Protein AF-A0A2V5TII9-F1 (afdb_monomer)

Sequence (183 aa):
MQIGQCKSCTAFLQNAFKCGAWHRRPSSAQMRPFLKYWLPVPLWIVVIFIGSSDLMSAEHTSRLLVPLLLWLKPDITAEAIVQVHFLLRKCAHLTEYAILAILLRRALYRGTNLRAKPWVFFMAIWFVCGIFAASDEFHQSFVPSRTASLNDVLIDISGAFFGLALCLVVARKQRSPVRMNSV

pLDDT: mean 82.15, std 18.71, range [33.81, 98.31]

Radius of gyration: 26.26 Å; Cα contacts (8 Å, |Δi|>4): 140; chains: 1; bounding box: 70×41×105 Å

Foldseek 3Di:
DDDDDDPPVVVVVVVVPPDPPPDPDPPPVLVVQLCVLCVVLVVLLVVLLCCLAPCVFPVNVCVVQVVVVCVVPVPDDPVNSVVVSVVVSLVVLLQSLLVNLLSQVSSPVRNDPDDDDLVVSLVVSLVVQLVSLVVSLVSSVPHPRHDRDPVSSVSNSNSSNVSSVVVVVVVVVVPPDDPPPDD

Nearest PDB structures (foldseek):
  1s2x-assembly1_A  TM=2.226E-01  e=7.569E+00  Helicobacter pylori

Solvent-accessible surface area (backbone atoms only — not comparable to full-atom values): 10496 Å² total; per-residue (Å²): 143,81,88,79,82,74,86,70,72,66,64,69,70,59,63,77,73,72,70,93,68,90,76,72,71,78,50,78,79,58,47,54,51,27,49,65,38,44,53,58,43,62,55,49,53,50,50,51,56,48,53,58,34,71,82,49,22,69,73,55,48,42,70,58,49,50,61,53,47,41,70,76,38,71,87,64,51,74,68,55,54,53,49,52,53,52,50,51,51,56,50,46,43,22,48,54,29,13,50,49,31,41,39,50,52,48,18,50,70,69,31,44,89,77,86,73,58,72,66,56,54,50,53,53,47,45,52,54,47,40,53,50,29,52,49,48,39,57,54,21,62,76,32,90,86,50,77,58,49,75,67,54,36,52,40,21,41,48,14,18,47,51,27,44,49,50,53,50,54,53,57,52,63,76,64,62,74,81,80,78,78,83,127

Mean predicted aligned error: 11.2 Å

Secondary structure (DSSP, 8-state):
------TTSSHHHHTTS----TT-PPPHHHHHHHHHHHTHHHHHHHHHHHHTSGGGSHHHHHHHHHHHHHHH-TT--HHHHHHHHHHHHHHHHHHHHHHHHHHHHHHHHHH------HHHHHHHHHHHHHHHHHHHHHHHTT-TT----HHHHHHHHHHHHHHHHHHHHHHHHTTS-------

Structure (mmCIF, N/CA/C/O backbone):
data_AF-A0A2V5TII9-F1
#
_entry.id   AF-A0A2V5TII9-F1
#
loop_
_atom_site.group_PDB
_atom_site.id
_atom_site.type_symbol
_atom_site.label_atom_id
_atom_site.label_alt_id
_atom_site.label_comp_id
_atom_site.label_asym_id
_atom_site.label_entity_id
_atom_site.label_seq_id
_atom_site.pdbx_PDB_ins_code
_atom_site.Cartn_x
_atom_site.Cartn_y
_atom_site.Cartn_z
_atom_site.occupancy
_atom_site.B_iso_or_equiv
_atom_site.auth_seq_id
_atom_site.auth_comp_id
_atom_site.auth_asym_id
_atom_site.auth_atom_id
_atom_site.pdbx_PDB_model_num
ATOM 1 N N . MET A 1 1 ? -8.958 22.561 73.544 1.00 35.31 1 MET A N 1
ATOM 2 C CA . MET A 1 1 ? -8.403 22.882 72.212 1.00 35.31 1 MET A CA 1
ATOM 3 C C . MET A 1 1 ? -8.304 21.573 71.430 1.00 35.31 1 MET A C 1
ATOM 5 O O . MET A 1 1 ? -7.332 20.850 71.575 1.00 35.31 1 MET A O 1
ATOM 9 N N . GLN A 1 2 ? -9.371 21.192 70.721 1.00 33.81 2 GLN A N 1
ATOM 10 C CA . GLN A 1 2 ? -9.432 19.981 69.893 1.00 33.81 2 GLN A CA 1
ATOM 11 C C . GLN A 1 2 ? -9.789 20.414 68.472 1.00 33.81 2 GLN A C 1
ATOM 13 O O . GLN A 1 2 ? -10.846 20.995 68.240 1.00 33.81 2 GLN A O 1
ATOM 18 N N . ILE A 1 3 ? -8.869 20.174 67.543 1.00 36.66 3 ILE A N 1
ATOM 19 C CA . ILE A 1 3 ? -9.036 20.450 66.118 1.00 36.66 3 ILE A CA 1
ATOM 20 C C . ILE A 1 3 ? -9.823 19.274 65.527 1.00 36.66 3 ILE A C 1
ATOM 22 O O . ILE A 1 3 ? -9.306 18.164 65.413 1.00 36.66 3 ILE A O 1
ATOM 26 N N . GLY A 1 4 ? -11.095 19.506 65.200 1.00 37.22 4 GLY A N 1
ATOM 27 C CA . GLY A 1 4 ? -11.959 18.538 64.529 1.00 37.22 4 GLY A CA 1
ATOM 28 C C . GLY A 1 4 ? -11.650 18.473 63.035 1.00 37.22 4 GLY A C 1
ATOM 29 O O . GLY A 1 4 ? -11.863 19.441 62.308 1.00 37.22 4 GLY A O 1
ATOM 30 N N . GLN A 1 5 ? -11.155 17.327 62.571 1.00 41.72 5 GLN A N 1
ATOM 31 C CA . GLN A 1 5 ? -10.970 17.047 61.150 1.00 41.72 5 GLN A CA 1
ATOM 32 C C . GLN A 1 5 ? -12.329 16.944 60.435 1.00 41.72 5 GLN A C 1
ATOM 34 O O . GLN A 1 5 ? -13.208 16.169 60.819 1.00 41.72 5 GLN A O 1
ATOM 39 N N . CYS A 1 6 ? -12.486 17.733 59.372 1.00 36.38 6 CYS A N 1
ATOM 40 C CA . CYS A 1 6 ? -13.650 17.757 58.494 1.00 36.38 6 CYS A CA 1
ATOM 41 C C . CYS A 1 6 ? -13.727 16.462 57.659 1.00 36.38 6 CYS A C 1
ATOM 43 O O . CYS A 1 6 ? -12.860 16.187 56.830 1.00 36.38 6 CYS A O 1
ATOM 45 N N . LYS A 1 7 ? -14.785 15.667 57.864 1.00 49.38 7 LYS A N 1
ATOM 46 C CA . LYS A 1 7 ? -15.033 14.337 57.263 1.00 49.38 7 LYS A CA 1
ATOM 47 C C . LYS A 1 7 ? -15.393 14.347 55.760 1.00 49.38 7 LYS A C 1
ATOM 49 O O . LYS A 1 7 ? -15.980 13.387 55.275 1.00 49.38 7 LYS A O 1
ATOM 54 N N . SER A 1 8 ? -15.066 15.405 55.014 1.00 48.72 8 SER A N 1
ATOM 55 C CA . SER A 1 8 ? -15.486 15.554 53.607 1.00 48.72 8 SER A CA 1
ATOM 56 C C . SER A 1 8 ? -14.403 15.170 52.579 1.00 48.72 8 SER A C 1
ATOM 58 O O . SER A 1 8 ? -14.724 14.740 51.475 1.00 48.72 8 SER A O 1
ATOM 60 N N . CYS A 1 9 ? -13.110 15.214 52.933 1.00 35.75 9 CYS A N 1
ATOM 61 C CA . CYS A 1 9 ? -12.026 14.902 51.981 1.00 35.75 9 CYS A CA 1
ATOM 62 C C . CYS A 1 9 ? -11.689 13.405 51.839 1.00 35.75 9 CYS A C 1
ATOM 64 O O . CYS A 1 9 ? -11.067 13.010 50.855 1.00 35.75 9 CYS A O 1
ATOM 66 N N . THR A 1 10 ? -12.103 12.540 52.767 1.00 44.50 10 THR A N 1
ATOM 67 C CA . THR A 1 10 ? -11.795 11.097 52.710 1.00 44.50 10 THR A CA 1
ATOM 68 C C . THR A 1 10 ? -12.750 10.288 51.828 1.00 44.50 10 THR A C 1
ATOM 70 O O . THR A 1 10 ? -12.411 9.172 51.435 1.00 44.50 10 THR A O 1
ATOM 73 N N . ALA A 1 11 ? -13.899 10.846 51.435 1.00 42.56 11 ALA A N 1
ATOM 74 C CA . ALA A 1 11 ? -14.873 10.152 50.587 1.00 42.56 11 ALA A CA 1
ATOM 75 C C . ALA A 1 11 ? -14.469 10.092 49.098 1.00 42.56 11 ALA A C 1
ATOM 77 O O . ALA A 1 11 ? -14.917 9.203 48.374 1.00 42.56 11 ALA A O 1
ATOM 78 N N . PHE A 1 12 ? -13.588 10.984 48.628 1.00 39.53 12 PHE A N 1
ATOM 79 C CA . PHE A 1 12 ? -13.176 11.011 47.217 1.00 39.53 12 PHE A CA 1
ATOM 80 C C . PHE A 1 12 ? -12.068 9.993 46.895 1.00 39.53 12 PHE A C 1
ATOM 82 O O . PHE A 1 12 ? -11.998 9.479 45.781 1.00 39.53 12 PHE A O 1
ATOM 89 N N . LEU A 1 13 ? -11.252 9.616 47.885 1.00 39.09 13 LEU A N 1
ATOM 90 C CA . LEU A 1 13 ? -10.158 8.651 47.705 1.00 39.09 13 LEU A CA 1
ATOM 91 C C . LEU A 1 13 ? -10.568 7.188 47.949 1.00 39.09 13 LEU A C 1
ATOM 93 O O . LEU A 1 13 ? -9.833 6.281 47.567 1.00 39.09 13 LEU A O 1
ATOM 97 N N . GLN A 1 14 ? -11.758 6.926 48.501 1.00 43.12 14 GLN A N 1
ATOM 98 C CA . GLN A 1 14 ? -12.272 5.557 48.675 1.00 43.12 14 GLN A CA 1
ATOM 99 C C . GLN A 1 14 ? -13.093 5.041 47.480 1.00 43.12 14 GLN A C 1
ATOM 101 O O . GLN A 1 14 ? -13.222 3.828 47.309 1.00 43.12 14 GLN A O 1
ATOM 106 N N . ASN A 1 15 ? -13.586 5.922 46.601 1.00 37.28 15 ASN A N 1
ATOM 107 C CA . ASN A 1 15 ? -14.327 5.513 45.399 1.00 37.28 15 ASN A CA 1
ATOM 108 C C . ASN A 1 15 ? -13.433 5.119 44.210 1.00 37.28 15 ASN A C 1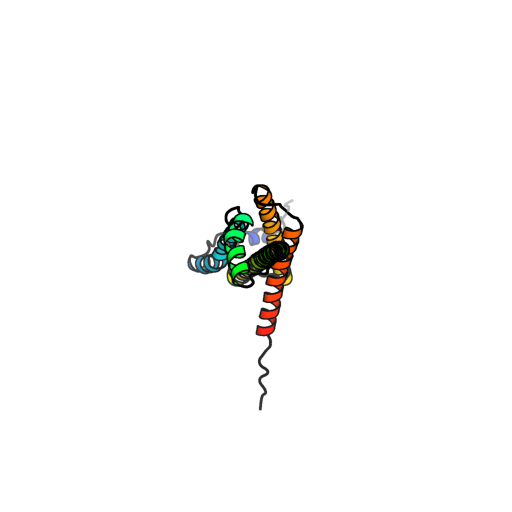
ATOM 110 O O . ASN A 1 15 ? -13.918 4.491 43.272 1.00 37.28 15 ASN A O 1
ATOM 114 N N . ALA A 1 16 ? -12.125 5.390 44.262 1.00 43.97 16 ALA A N 1
ATOM 115 C CA . ALA A 1 16 ? -11.171 4.950 43.238 1.00 43.97 16 ALA A CA 1
ATOM 116 C C . ALA A 1 16 ? -10.735 3.473 43.385 1.00 43.97 16 ALA A C 1
ATOM 118 O O . ALA A 1 16 ? -10.174 2.905 42.453 1.00 43.97 16 ALA A O 1
ATOM 119 N N . PHE A 1 17 ? -11.033 2.824 44.519 1.00 42.34 17 PHE A N 1
ATOM 120 C CA . PHE A 1 17 ? -10.649 1.428 44.793 1.00 42.34 17 PHE A CA 1
ATOM 121 C C . PHE A 1 17 ? -11.797 0.410 44.663 1.00 42.34 17 PHE A C 1
ATOM 123 O O . PHE A 1 17 ? -11.571 -0.794 44.777 1.00 42.34 17 PHE A O 1
ATOM 130 N N . LYS A 1 18 ? -13.025 0.853 44.352 1.00 43.50 18 LYS A N 1
ATOM 131 C CA . LYS A 1 18 ? -14.186 -0.018 44.081 1.00 43.50 18 LYS A CA 1
ATOM 132 C C . LYS A 1 18 ? -14.575 -0.016 42.602 1.00 43.50 18 LYS A C 1
ATOM 134 O O . LYS A 1 18 ? -15.694 0.313 42.230 1.00 43.50 18 LYS A O 1
ATOM 139 N N . CYS A 1 19 ? -13.658 -0.448 41.748 1.00 40.56 19 CYS A N 1
ATOM 140 C CA . CYS A 1 19 ? -14.013 -1.061 40.468 1.00 40.56 19 CYS A CA 1
ATOM 141 C C . CYS A 1 19 ? -12.947 -2.097 40.107 1.00 40.56 19 CYS A C 1
ATOM 143 O O . CYS A 1 19 ? -12.035 -1.856 39.318 1.00 40.56 19 CYS A O 1
ATOM 145 N N . GLY A 1 20 ? -13.066 -3.273 40.727 1.00 43.28 20 GLY A N 1
ATOM 146 C CA . GLY A 1 20 ? -12.304 -4.480 40.410 1.00 43.28 20 GLY A CA 1
ATOM 147 C C . GLY A 1 20 ? -12.633 -5.024 39.017 1.00 43.28 20 GLY A C 1
ATOM 148 O O . GLY A 1 20 ? -13.229 -6.086 38.881 1.00 43.28 20 GLY A O 1
ATOM 149 N N . ALA A 1 21 ? -12.248 -4.293 37.971 1.00 48.31 21 ALA A N 1
ATOM 150 C CA . ALA A 1 21 ? -12.365 -4.712 36.574 1.00 48.31 21 ALA A CA 1
ATOM 151 C C . ALA A 1 21 ? -11.015 -4.709 35.833 1.0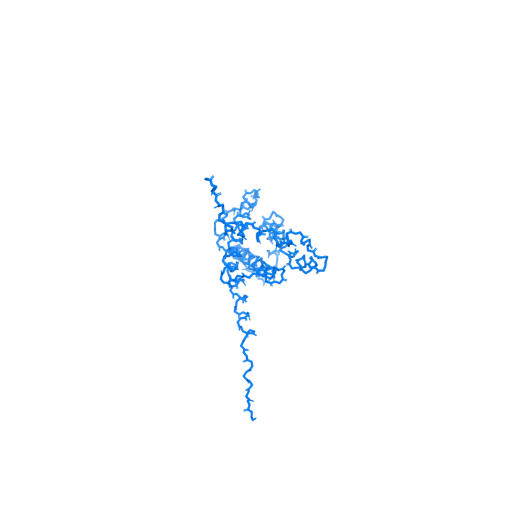0 48.31 21 ALA A C 1
ATOM 153 O O . ALA A 1 21 ? -10.991 -4.819 34.612 1.00 48.31 21 ALA A O 1
ATOM 154 N N . TRP A 1 22 ? -9.892 -4.624 36.553 1.00 44.03 22 TRP A N 1
ATOM 155 C CA . TRP A 1 22 ? -8.547 -4.555 35.962 1.00 44.03 22 TRP A CA 1
ATOM 156 C C . TRP A 1 22 ? -7.935 -5.916 35.586 1.00 44.03 22 TRP A C 1
ATOM 158 O O . TRP A 1 22 ? -6.873 -5.974 34.972 1.00 44.03 22 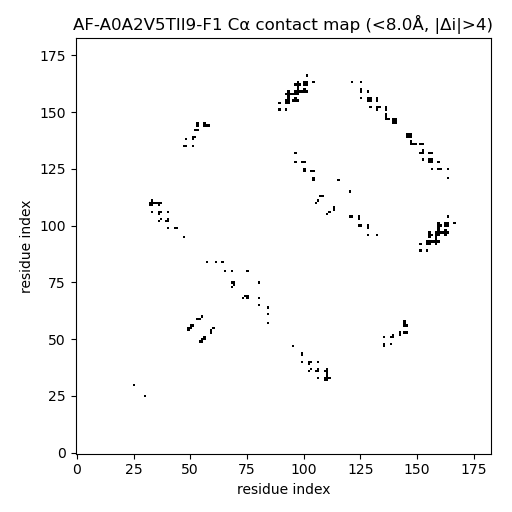TRP A O 1
ATOM 168 N N . HIS A 1 23 ? -8.617 -7.023 35.889 1.00 45.06 23 HIS A N 1
ATOM 169 C CA . HIS A 1 23 ? -8.136 -8.382 35.613 1.00 45.06 23 HIS A CA 1
ATOM 170 C C . HIS A 1 23 ? -9.215 -9.305 35.036 1.00 45.06 23 HIS A C 1
ATOM 172 O O . HIS A 1 23 ? -9.277 -10.493 35.340 1.00 45.06 23 HIS A O 1
ATOM 178 N N . ARG A 1 24 ? -10.063 -8.799 34.135 1.00 51.78 24 ARG A N 1
ATOM 179 C CA . ARG A 1 24 ? -10.755 -9.717 33.222 1.00 51.78 24 ARG A CA 1
ATOM 180 C C . ARG A 1 24 ? -9.787 -10.115 32.114 1.00 51.78 24 ARG A C 1
ATOM 182 O O . ARG A 1 24 ? -9.644 -9.395 31.131 1.00 51.78 24 ARG A O 1
ATOM 189 N N . ARG A 1 25 ? -9.124 -11.270 32.276 1.00 54.12 25 ARG A N 1
ATOM 190 C CA . ARG A 1 25 ? -8.525 -11.970 31.130 1.00 54.12 25 ARG A CA 1
ATOM 191 C C . ARG A 1 25 ? -9.636 -12.141 30.085 1.00 54.12 25 ARG A C 1
ATOM 193 O O . ARG A 1 25 ? -10.739 -12.540 30.472 1.00 54.12 25 ARG A O 1
ATOM 200 N N . PRO A 1 26 ? -9.402 -11.815 28.803 1.00 56.59 26 PRO A N 1
ATOM 201 C CA . PRO A 1 26 ? -10.400 -12.070 27.777 1.00 56.59 26 PRO A CA 1
ATOM 202 C C . PRO A 1 26 ? -10.756 -13.557 27.831 1.00 56.59 26 PRO A C 1
ATOM 204 O O . P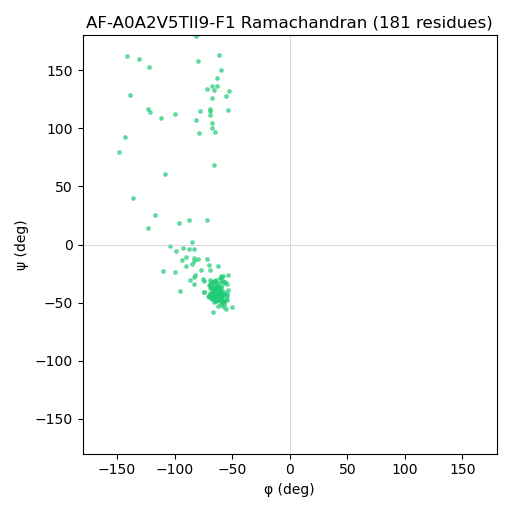RO A 1 26 ? -9.874 -14.415 27.858 1.00 56.59 26 PRO A O 1
ATOM 207 N N . SER A 1 27 ? -12.048 -13.869 27.923 1.00 59.91 27 SER A N 1
ATOM 208 C CA . SER A 1 27 ? -12.491 -15.264 27.882 1.00 59.91 27 SER A CA 1
ATOM 209 C C . SER A 1 27 ? -12.057 -15.892 26.552 1.00 59.91 27 SER A C 1
ATOM 211 O O . SER A 1 27 ? -11.972 -15.205 25.529 1.00 59.91 27 SER A O 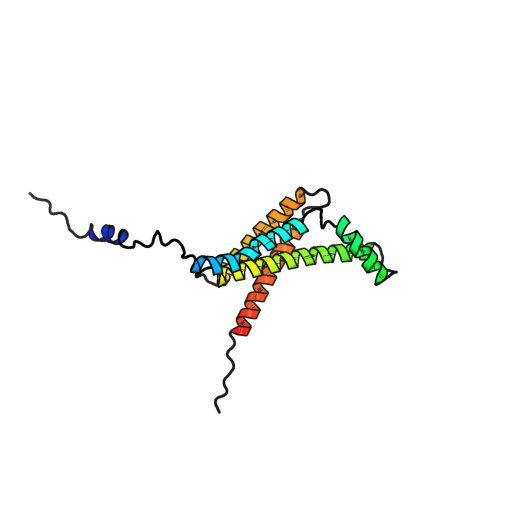1
ATOM 213 N N . SER A 1 28 ? -11.807 -17.203 26.523 1.00 60.47 28 SER A N 1
ATOM 214 C CA . SER A 1 28 ? -11.437 -17.925 25.292 1.00 60.47 28 SER A CA 1
ATOM 215 C C . SER A 1 28 ? -12.447 -17.713 24.148 1.00 60.47 28 SER A C 1
ATOM 217 O O . SER A 1 28 ? -12.074 -17.746 22.974 1.00 60.47 28 SER A O 1
ATOM 219 N N . ALA A 1 29 ? -13.708 -17.411 24.480 1.00 61.94 29 ALA A N 1
ATOM 220 C CA . ALA A 1 29 ? -14.766 -17.036 23.544 1.00 61.94 29 ALA A CA 1
ATOM 221 C C . ALA A 1 29 ? -14.548 -15.664 22.870 1.00 61.94 29 ALA A C 1
ATOM 223 O O . ALA A 1 29 ? -14.915 -15.494 21.709 1.00 61.94 29 ALA A O 1
ATOM 224 N N . GLN A 1 30 ? -13.917 -14.699 23.551 1.00 62.78 30 GLN A N 1
ATOM 225 C CA . GLN A 1 30 ? -13.591 -13.373 23.003 1.00 62.78 30 GLN A CA 1
ATOM 226 C C . GLN A 1 30 ? -12.295 -13.362 22.175 1.00 62.78 30 GLN A C 1
ATOM 228 O O . GLN A 1 30 ? -12.176 -12.574 21.239 1.00 62.78 30 GLN A O 1
ATOM 233 N N . MET A 1 31 ? -11.338 -14.253 22.460 1.00 66.38 31 MET A N 1
ATOM 234 C CA . MET A 1 31 ? -10.074 -14.343 21.708 1.00 66.38 31 MET A CA 1
ATOM 235 C C . MET A 1 31 ? -10.245 -14.894 20.286 1.00 66.38 31 MET A C 1
ATOM 237 O O . MET A 1 31 ? -9.559 -14.449 19.368 1.00 66.38 31 MET A O 1
ATOM 241 N N . ARG A 1 32 ? -11.172 -15.840 20.079 1.00 73.62 32 ARG A N 1
ATOM 242 C CA . ARG A 1 32 ? -11.424 -16.463 18.765 1.00 73.62 32 ARG A CA 1
ATOM 243 C C . ARG A 1 32 ? -11.776 -15.450 17.660 1.00 73.62 32 ARG A C 1
ATOM 245 O O . ARG A 1 32 ? -11.132 -15.494 16.612 1.00 73.62 32 ARG A O 1
ATOM 252 N N . PRO A 1 33 ? -12.746 -14.530 17.840 1.00 73.88 33 PRO A N 1
ATOM 253 C CA . PRO A 1 33 ? -13.050 -13.527 16.822 1.00 73.88 33 PRO A CA 1
ATOM 254 C C . PRO A 1 33 ? -11.912 -12.518 16.636 1.00 73.88 33 PRO A C 1
ATOM 256 O O . PRO A 1 33 ? -11.618 -12.179 15.493 1.00 73.88 33 PRO A O 1
ATOM 259 N N . PHE A 1 34 ? -11.225 -12.095 17.705 1.00 80.75 34 PHE A N 1
ATOM 260 C CA . PHE A 1 34 ? -10.053 -11.219 17.588 1.00 80.75 34 PHE A CA 1
ATOM 261 C C . PHE A 1 34 ? -9.004 -11.846 16.659 1.00 80.75 34 PHE A C 1
ATOM 263 O O . PHE A 1 34 ? -8.670 -11.273 15.623 1.00 80.75 34 PHE A O 1
ATOM 270 N N . LEU A 1 35 ? -8.568 -13.072 16.961 1.00 86.50 35 LEU A N 1
ATOM 271 C CA . LEU A 1 35 ? -7.542 -13.753 16.177 1.00 86.50 35 LEU A CA 1
ATOM 272 C C . LEU A 1 35 ? -7.993 -13.992 14.730 1.00 86.50 35 LEU A C 1
ATOM 274 O O . LEU A 1 35 ? -7.221 -13.765 13.806 1.00 86.50 35 LEU A O 1
ATOM 278 N N . LYS A 1 36 ? -9.266 -14.347 14.509 1.00 90.25 36 LYS A N 1
ATOM 279 C CA . LYS A 1 36 ? -9.837 -14.533 13.165 1.00 90.25 36 LYS A CA 1
ATOM 280 C C . LYS A 1 36 ? -9.709 -13.287 12.282 1.00 90.25 36 LYS A C 1
ATOM 282 O O . LYS A 1 36 ? -9.454 -13.412 11.086 1.00 90.25 36 LYS A O 1
ATOM 287 N N . TYR A 1 37 ? -9.922 -12.092 12.834 1.00 91.94 37 TYR A N 1
ATOM 288 C CA . TYR A 1 37 ? -9.864 -10.859 12.045 1.00 91.94 37 TYR A CA 1
ATOM 289 C C . TYR A 1 37 ? -8.457 -10.281 11.926 1.00 91.94 37 TYR A C 1
ATOM 291 O O . TYR A 1 37 ? -8.163 -9.668 10.894 1.00 91.94 37 TYR A O 1
ATOM 299 N N . TRP A 1 38 ? -7.619 -10.501 12.941 1.00 93.25 38 TRP A N 1
ATOM 300 C CA . TRP A 1 38 ? -6.247 -10.012 12.985 1.00 93.25 38 TRP A CA 1
ATOM 301 C C . TRP A 1 38 ? -5.259 -10.909 12.247 1.00 93.25 38 TRP A C 1
ATOM 303 O O . TRP A 1 38 ? -4.377 -10.355 11.617 1.00 93.25 38 TRP A O 1
ATOM 313 N N . LEU A 1 39 ? -5.421 -12.239 12.231 1.00 94.69 39 LEU A N 1
ATOM 314 C CA . LEU A 1 39 ? -4.480 -13.176 11.592 1.00 94.69 39 LEU A CA 1
ATOM 315 C C . LEU A 1 39 ? -4.177 -12.864 10.113 1.00 94.69 39 LEU A C 1
ATOM 317 O O . LEU A 1 39 ? -3.017 -12.967 9.723 1.00 94.69 39 LEU A O 1
ATOM 321 N N . PRO A 1 40 ? -5.138 -12.438 9.272 1.00 96.69 40 PRO A N 1
ATOM 322 C CA . PRO A 1 40 ? -4.812 -12.135 7.880 1.00 96.69 40 PRO A CA 1
ATOM 323 C C . PRO A 1 40 ? -3.960 -10.873 7.692 1.00 96.69 40 PRO A C 1
ATOM 325 O O . PRO A 1 40 ? -3.380 -10.716 6.629 1.00 96.69 40 PRO A O 1
ATOM 328 N N . VAL A 1 41 ? -3.876 -9.977 8.684 1.00 96.50 41 VAL A N 1
ATOM 329 C CA . VAL A 1 41 ? -3.047 -8.761 8.601 1.00 96.50 41 VAL A CA 1
ATOM 330 C C . VAL A 1 41 ? -1.548 -9.100 8.548 1.00 96.50 41 VAL A C 1
ATOM 332 O O . VAL A 1 41 ? -0.924 -8.747 7.553 1.00 96.50 41 VAL A O 1
ATOM 335 N N . PRO A 1 42 ? -0.950 -9.807 9.532 1.00 96.38 42 PRO A N 1
ATOM 336 C CA . PRO A 1 42 ? 0.456 -10.187 9.463 1.00 96.38 42 PRO A CA 1
ATOM 337 C C . PRO A 1 42 ? 0.740 -11.147 8.307 1.00 96.38 42 PRO A C 1
ATOM 339 O O . PRO A 1 42 ? 1.794 -11.034 7.698 1.00 96.38 42 PRO A O 1
ATOM 342 N N . LEU A 1 43 ? -0.195 -12.037 7.947 1.00 96.75 43 LEU A N 1
ATOM 343 C CA . LEU A 1 43 ? -0.026 -12.890 6.764 1.00 96.75 43 LEU A CA 1
ATOM 344 C C . LEU A 1 43 ? 0.110 -12.058 5.486 1.00 96.75 43 LEU A C 1
ATOM 346 O O . LEU A 1 43 ? 0.970 -12.342 4.662 1.00 96.75 43 LEU A O 1
ATOM 350 N N . TRP A 1 44 ? -0.705 -11.014 5.336 1.00 97.75 44 TRP A N 1
ATOM 351 C CA . TRP A 1 44 ? -0.612 -10.125 4.184 1.00 97.75 44 TRP A CA 1
ATOM 352 C C . TRP A 1 44 ? 0.656 -9.272 4.205 1.00 97.75 44 TRP A C 1
ATOM 354 O O . TRP A 1 44 ? 1.284 -9.096 3.172 1.00 97.75 44 TRP A O 1
ATOM 364 N N . ILE A 1 45 ? 1.084 -8.807 5.381 1.00 96.12 45 ILE A N 1
ATOM 365 C CA . ILE A 1 45 ? 2.371 -8.113 5.532 1.00 96.12 45 ILE A CA 1
ATOM 366 C C . ILE A 1 45 ? 3.523 -9.019 5.074 1.00 96.12 45 ILE A C 1
ATOM 368 O O . ILE A 1 45 ? 4.378 -8.574 4.320 1.00 96.12 45 ILE A O 1
ATOM 372 N N . VAL A 1 46 ? 3.522 -10.301 5.455 1.00 94.88 46 VAL A N 1
ATOM 373 C CA . VAL A 1 46 ? 4.524 -11.269 4.977 1.00 94.88 46 VAL A CA 1
ATOM 374 C C . VAL A 1 46 ? 4.490 -11.403 3.453 1.00 94.88 46 VAL A C 1
ATOM 376 O O . VAL A 1 46 ? 5.548 -11.437 2.834 1.00 94.88 46 VAL A O 1
ATOM 379 N N . VAL A 1 47 ? 3.304 -11.432 2.837 1.00 94.81 47 VAL A N 1
ATOM 380 C CA . VAL A 1 47 ? 3.174 -11.446 1.368 1.00 94.81 47 VAL A CA 1
ATOM 381 C C . VAL A 1 47 ? 3.816 -10.209 0.737 1.00 94.81 47 VAL A C 1
ATOM 383 O O . VAL A 1 47 ? 4.559 -10.371 -0.225 1.00 94.81 47 VAL A O 1
ATOM 386 N N . ILE A 1 48 ? 3.602 -9.015 1.302 1.00 94.50 48 ILE A N 1
ATOM 387 C CA . ILE A 1 48 ? 4.227 -7.767 0.825 1.00 94.50 48 ILE A CA 1
ATOM 388 C C . ILE A 1 48 ? 5.754 -7.878 0.893 1.00 94.50 48 ILE A C 1
ATOM 390 O O . ILE A 1 48 ? 6.421 -7.740 -0.124 1.00 94.50 48 ILE A O 1
ATOM 394 N N . PHE A 1 49 ? 6.318 -8.250 2.046 1.00 92.31 49 PHE A N 1
ATOM 395 C CA . PHE A 1 49 ? 7.775 -8.379 2.189 1.00 92.31 49 PHE A CA 1
ATOM 396 C C . PHE A 1 49 ? 8.383 -9.449 1.264 1.00 92.31 49 PHE A C 1
ATOM 398 O O . PHE A 1 49 ? 9.503 -9.280 0.780 1.00 92.31 49 PHE A O 1
ATOM 405 N N . ILE A 1 50 ? 7.657 -10.538 0.977 1.00 90.19 50 ILE A N 1
ATOM 406 C CA . ILE A 1 50 ? 8.064 -11.526 -0.035 1.00 90.19 50 ILE A CA 1
ATOM 407 C C . ILE A 1 50 ? 8.025 -10.905 -1.440 1.00 90.19 50 ILE A C 1
ATOM 409 O O . ILE A 1 50 ? 8.980 -11.079 -2.198 1.00 90.19 50 ILE A O 1
ATOM 413 N N . GLY A 1 51 ? 6.967 -10.167 -1.787 1.00 86.94 51 GLY A N 1
ATOM 414 C CA . GLY A 1 51 ? 6.843 -9.436 -3.056 1.00 86.94 51 GLY A CA 1
ATOM 415 C C . GLY A 1 51 ? 7.950 -8.397 -3.268 1.00 86.94 51 GLY A C 1
ATOM 416 O O . GLY A 1 51 ? 8.436 -8.215 -4.389 1.00 86.94 51 GLY A O 1
ATOM 417 N N . SER A 1 52 ? 8.423 -7.806 -2.175 1.00 86.12 52 SER A N 1
ATOM 418 C CA . SER A 1 52 ? 9.515 -6.831 -2.138 1.00 86.12 52 SER A CA 1
ATOM 419 C C . SER A 1 52 ? 10.909 -7.454 -2.021 1.00 86.12 52 SER A C 1
ATOM 421 O O . SER A 1 52 ? 11.915 -6.751 -2.102 1.00 86.12 52 SER A O 1
ATOM 423 N N . SER A 1 53 ? 11.000 -8.779 -1.891 1.00 85.69 53 SER A N 1
ATOM 424 C CA . SER A 1 53 ? 12.267 -9.514 -1.930 1.00 85.69 53 SER A CA 1
ATOM 425 C C . SER A 1 53 ? 12.758 -9.769 -3.367 1.00 85.69 53 SER A C 1
ATOM 427 O O . SER A 1 53 ? 12.111 -9.407 -4.362 1.00 85.69 53 SER A O 1
ATOM 429 N N . ASP A 1 54 ? 13.914 -10.429 -3.490 1.00 79.94 54 ASP A N 1
ATOM 430 C CA . ASP A 1 54 ? 14.474 -10.826 -4.787 1.00 79.94 54 ASP A CA 1
ATOM 431 C C . ASP A 1 54 ? 13.661 -11.929 -5.494 1.00 79.94 54 ASP A C 1
ATOM 433 O O . ASP A 1 54 ? 13.682 -12.034 -6.720 1.00 79.94 54 ASP A O 1
ATOM 437 N N . LEU A 1 55 ? 12.869 -12.705 -4.740 1.00 75.31 55 LEU A N 1
ATOM 438 C CA . LEU A 1 55 ? 12.044 -13.798 -5.276 1.00 75.31 55 LEU A CA 1
ATOM 439 C C . LEU A 1 55 ? 11.052 -13.324 -6.345 1.00 75.31 55 LEU A C 1
ATOM 441 O O . LEU A 1 55 ? 10.729 -14.065 -7.269 1.00 75.31 55 LEU A O 1
ATOM 445 N N . MET A 1 56 ? 10.579 -12.086 -6.217 1.00 76.06 56 MET A N 1
ATOM 446 C CA . MET A 1 56 ? 9.641 -11.448 -7.142 1.00 76.06 56 MET A CA 1
ATOM 447 C C . MET A 1 56 ? 10.268 -10.219 -7.816 1.00 76.06 56 MET A C 1
ATOM 449 O O . MET A 1 56 ? 9.557 -9.292 -8.210 1.00 76.06 56 MET A O 1
ATOM 453 N N . SER A 1 57 ? 11.604 -10.177 -7.921 1.00 78.38 57 SER A N 1
ATOM 454 C CA . SER A 1 57 ? 12.322 -9.090 -8.594 1.00 78.38 57 SER A CA 1
ATOM 455 C C . SER A 1 57 ? 11.954 -8.981 -10.067 1.00 78.38 57 SER A C 1
ATOM 457 O O . SER A 1 57 ? 11.423 -9.917 -10.665 1.00 78.38 57 SER A O 1
ATOM 459 N N . ALA A 1 58 ? 12.274 -7.828 -10.671 1.00 74.62 58 ALA A N 1
ATOM 460 C CA . ALA A 1 58 ? 12.036 -7.629 -12.098 1.00 74.62 58 ALA A CA 1
ATOM 461 C C . ALA A 1 58 ? 12.725 -8.709 -12.953 1.00 74.62 58 ALA A C 1
ATOM 463 O O . ALA A 1 58 ? 12.223 -9.114 -14.000 1.00 74.62 58 ALA A O 1
ATOM 464 N N . GLU A 1 59 ? 13.866 -9.220 -12.511 1.00 78.25 59 GLU A N 1
ATOM 465 C CA . GLU A 1 59 ? 14.522 -10.296 -13.234 1.00 78.25 59 GLU A CA 1
ATOM 466 C C . GLU A 1 59 ? 13.659 -11.567 -13.233 1.00 78.25 59 GLU A C 1
ATOM 468 O O . GLU A 1 59 ? 13.370 -12.115 -14.295 1.00 78.25 59 GLU A O 1
ATOM 473 N N . HIS A 1 60 ? 13.148 -11.986 -12.073 1.00 82.50 60 HIS A N 1
ATOM 474 C CA . HIS A 1 60 ? 12.325 -13.190 -11.951 1.00 82.50 60 HIS A CA 1
ATOM 475 C C . HIS A 1 60 ? 10.954 -13.065 -12.623 1.00 82.50 60 HIS A C 1
ATOM 477 O O . HIS A 1 60 ? 10.528 -13.981 -13.328 1.00 82.50 60 HIS A O 1
ATOM 483 N N . THR A 1 61 ? 10.268 -11.934 -12.467 1.00 83.38 61 THR A N 1
ATOM 484 C CA . THR A 1 61 ? 8.948 -11.718 -13.079 1.00 83.38 61 THR A CA 1
ATOM 485 C C . THR A 1 61 ? 9.036 -11.583 -14.598 1.00 83.38 61 THR A C 1
ATOM 487 O O . THR A 1 61 ? 8.152 -12.070 -15.305 1.00 83.38 61 THR A O 1
ATOM 490 N N . SER A 1 62 ? 10.115 -10.992 -15.132 1.00 82.62 62 SER A N 1
ATOM 491 C CA . SER A 1 62 ? 10.308 -10.856 -16.582 1.00 82.62 62 SER A CA 1
ATOM 492 C C . SER A 1 62 ? 10.470 -12.201 -17.295 1.00 82.62 62 SER A C 1
ATOM 494 O O . SER A 1 62 ? 9.983 -12.347 -18.414 1.00 82.62 62 SER A O 1
ATOM 496 N N . ARG A 1 63 ? 11.043 -13.218 -16.632 1.00 86.56 63 ARG A N 1
ATOM 497 C CA . ARG A 1 63 ? 11.170 -14.583 -17.181 1.00 86.56 63 ARG A CA 1
ATOM 498 C C . ARG A 1 63 ? 9.820 -15.217 -17.520 1.00 86.56 63 ARG A C 1
ATOM 500 O O . ARG A 1 63 ? 9.753 -16.038 -18.427 1.00 86.56 63 ARG A O 1
ATOM 507 N N . LEU A 1 64 ? 8.754 -14.830 -16.816 1.00 86.00 64 LEU A N 1
ATOM 508 C CA . LEU A 1 64 ? 7.385 -15.272 -17.099 1.00 86.00 64 LEU A CA 1
ATOM 509 C C . LEU A 1 64 ? 6.624 -14.267 -17.973 1.00 86.00 64 LEU A C 1
ATOM 511 O O . LEU A 1 64 ? 5.892 -14.660 -18.880 1.00 86.00 64 LEU A O 1
ATOM 515 N N . LEU A 1 65 ? 6.807 -12.969 -17.721 1.00 87.38 65 LEU A N 1
ATOM 516 C CA . LEU A 1 65 ? 6.081 -11.903 -18.408 1.00 87.38 65 LEU A CA 1
ATOM 517 C C . LEU A 1 65 ? 6.490 -11.769 -19.883 1.00 87.38 65 LEU A C 1
ATOM 519 O O . LEU A 1 65 ? 5.625 -11.586 -20.734 1.00 87.38 65 LEU A O 1
ATOM 523 N N . VAL A 1 66 ? 7.783 -11.870 -20.206 1.00 88.31 66 VAL A N 1
ATOM 524 C CA . VAL A 1 66 ? 8.290 -11.662 -21.574 1.00 88.31 66 VAL A CA 1
ATOM 525 C C . VAL A 1 66 ? 7.788 -12.734 -22.548 1.00 88.31 66 VAL A C 1
ATOM 527 O O . VAL A 1 66 ? 7.234 -12.348 -23.579 1.00 88.31 66 VAL A O 1
ATOM 530 N N . PRO A 1 67 ? 7.880 -14.049 -22.251 1.00 90.44 67 PRO A N 1
ATOM 531 C CA . PRO A 1 67 ? 7.323 -15.072 -23.137 1.00 90.44 67 PRO A CA 1
ATOM 532 C C . PRO A 1 67 ? 5.814 -14.918 -23.344 1.00 90.44 67 PRO A C 1
ATOM 534 O O . PRO A 1 67 ? 5.330 -15.078 -24.460 1.00 90.44 67 PRO A O 1
ATOM 537 N N . LEU A 1 68 ? 5.075 -14.555 -22.290 1.00 90.12 68 LEU A N 1
ATOM 538 C CA . LEU A 1 68 ? 3.635 -14.317 -22.373 1.00 90.12 68 LEU A CA 1
ATOM 539 C C . LEU A 1 68 ? 3.301 -13.118 -23.275 1.00 90.12 68 LEU A C 1
ATOM 541 O O . LEU A 1 68 ? 2.381 -13.198 -24.088 1.00 90.12 68 LEU A O 1
ATOM 545 N N . LEU A 1 69 ? 4.045 -12.015 -23.151 1.00 91.38 69 LEU A N 1
ATOM 546 C CA . LEU A 1 69 ? 3.844 -10.823 -23.977 1.00 91.38 69 LEU A CA 1
ATOM 547 C C . LEU A 1 69 ? 4.193 -11.076 -25.444 1.00 91.38 69 LEU A C 1
ATOM 549 O O . LEU A 1 69 ? 3.431 -10.656 -26.310 1.00 91.38 69 LEU A O 1
ATOM 553 N N . LEU A 1 70 ? 5.289 -11.787 -25.725 1.00 91.12 70 LEU A N 1
ATOM 554 C CA . LEU A 1 70 ? 5.673 -12.161 -27.090 1.00 91.12 70 LEU A CA 1
ATOM 555 C C . LEU A 1 70 ? 4.690 -13.159 -27.709 1.00 91.12 70 LEU A C 1
ATOM 557 O O . LEU A 1 70 ? 4.409 -13.081 -28.899 1.00 91.12 70 LEU A O 1
ATOM 561 N N . TRP A 1 71 ? 4.125 -14.065 -26.908 1.00 93.44 71 TRP A N 1
ATOM 562 C CA . TRP A 1 71 ? 3.051 -14.948 -27.361 1.00 93.44 71 TRP A CA 1
ATOM 563 C C . TRP A 1 71 ? 1.773 -14.170 -27.713 1.00 93.44 71 TRP A C 1
ATOM 565 O O . TRP A 1 71 ? 1.131 -14.468 -28.717 1.00 93.44 71 TRP A O 1
ATOM 575 N N . LEU A 1 72 ? 1.414 -13.153 -26.920 1.00 93.56 72 LEU A N 1
ATOM 576 C CA . LEU A 1 72 ? 0.219 -12.332 -27.147 1.00 93.56 72 LEU A CA 1
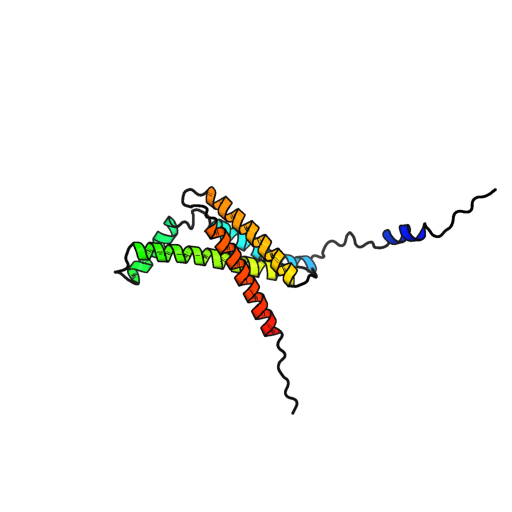ATOM 577 C C . LEU A 1 72 ? 0.388 -11.343 -28.312 1.00 93.56 72 LEU A C 1
ATOM 579 O O . LEU A 1 72 ? -0.546 -11.115 -29.080 1.00 93.56 72 LEU A O 1
ATOM 583 N N . LYS A 1 73 ? 1.562 -10.718 -28.412 1.00 92.69 73 LYS A N 1
ATOM 584 C CA . LYS A 1 73 ? 1.914 -9.742 -29.441 1.00 92.69 73 LYS A CA 1
ATOM 585 C C . LYS A 1 73 ? 3.385 -9.934 -29.836 1.00 92.69 73 LYS A C 1
ATOM 587 O O . LYS A 1 73 ? 4.254 -9.310 -29.226 1.00 92.69 73 LYS A O 1
ATOM 592 N N . PRO A 1 74 ? 3.663 -10.742 -30.871 1.00 91.88 74 PRO A N 1
ATOM 593 C CA . PRO A 1 74 ? 5.030 -11.029 -31.313 1.00 91.88 74 PRO A CA 1
ATOM 594 C C . PRO A 1 74 ? 5.839 -9.778 -31.680 1.00 91.88 74 PRO A C 1
ATOM 596 O O . PRO A 1 74 ? 7.031 -9.720 -31.400 1.00 91.88 74 PRO A O 1
ATOM 599 N N . ASP A 1 75 ? 5.180 -8.746 -32.216 1.00 92.62 75 ASP A N 1
ATOM 600 C CA . ASP A 1 75 ? 5.812 -7.491 -32.655 1.00 92.62 75 ASP A CA 1
ATOM 601 C C . ASP A 1 75 ? 5.940 -6.435 -31.533 1.00 92.62 75 ASP A C 1
ATOM 603 O O . ASP A 1 75 ? 5.982 -5.229 -31.792 1.00 92.62 75 ASP A O 1
ATOM 607 N N . ILE A 1 76 ? 5.901 -6.840 -30.258 1.00 92.81 76 ILE A N 1
ATOM 608 C CA . ILE A 1 76 ? 6.086 -5.913 -29.133 1.00 92.81 76 ILE A CA 1
ATOM 609 C C . ILE A 1 76 ? 7.554 -5.472 -29.032 1.00 92.81 76 ILE A C 1
ATOM 611 O O . ILE A 1 76 ? 8.471 -6.288 -29.090 1.00 92.81 76 ILE A O 1
ATOM 615 N N . THR A 1 77 ? 7.789 -4.170 -28.861 1.00 94.81 77 THR A N 1
ATOM 616 C CA . THR A 1 77 ? 9.153 -3.642 -28.732 1.00 94.81 77 THR A CA 1
ATOM 617 C C . THR A 1 77 ? 9.698 -3.850 -27.316 1.00 94.81 77 THR A C 1
ATOM 619 O O . THR A 1 77 ? 8.938 -3.987 -26.349 1.00 94.81 77 THR A O 1
ATOM 622 N N . ALA A 1 78 ? 11.024 -3.841 -27.169 1.00 90.75 78 ALA A N 1
ATOM 623 C CA . ALA A 1 78 ? 11.675 -3.984 -25.868 1.00 90.75 78 ALA A CA 1
ATOM 624 C C . ALA A 1 78 ? 11.266 -2.866 -24.891 1.00 90.75 78 ALA A C 1
ATOM 626 O O . ALA A 1 78 ? 11.044 -3.117 -23.707 1.00 90.75 78 ALA A O 1
ATOM 627 N N . GLU A 1 79 ? 11.085 -1.642 -25.389 1.00 91.94 79 GLU A N 1
ATOM 628 C CA . GLU A 1 79 ? 10.653 -0.491 -24.593 1.00 91.94 79 GLU A CA 1
ATOM 629 C C . GLU A 1 79 ? 9.242 -0.706 -24.038 1.00 91.94 79 GLU A C 1
ATOM 631 O O . GLU A 1 79 ? 8.987 -0.439 -22.862 1.00 91.94 79 GLU A O 1
ATOM 636 N N . ALA A 1 80 ? 8.332 -1.243 -24.856 1.00 92.81 80 ALA A N 1
ATOM 637 C CA . ALA A 1 80 ? 6.972 -1.544 -24.430 1.00 92.81 80 ALA A CA 1
ATOM 638 C C . ALA A 1 80 ? 6.943 -2.639 -23.351 1.00 92.81 80 ALA A C 1
ATOM 640 O O . ALA A 1 80 ? 6.195 -2.520 -22.381 1.00 92.81 80 ALA A O 1
ATOM 641 N N . ILE A 1 81 ? 7.789 -3.670 -23.463 1.00 91.62 81 ILE A N 1
ATOM 642 C CA . ILE A 1 81 ? 7.936 -4.708 -22.429 1.00 91.62 81 ILE A CA 1
ATOM 643 C C . ILE A 1 81 ? 8.363 -4.086 -21.092 1.00 91.62 81 ILE A C 1
ATOM 645 O O . ILE A 1 81 ? 7.755 -4.371 -20.056 1.00 91.62 81 ILE A O 1
ATOM 649 N N . VAL A 1 82 ? 9.376 -3.214 -21.106 1.00 90.88 82 VAL A N 1
ATOM 650 C CA . VAL A 1 82 ? 9.860 -2.525 -19.898 1.00 90.88 82 VAL A CA 1
ATOM 651 C C . VAL A 1 82 ? 8.756 -1.664 -19.280 1.00 90.88 82 VAL A C 1
ATOM 653 O O . VAL A 1 82 ? 8.558 -1.705 -18.065 1.00 90.88 82 VAL A O 1
ATOM 656 N N . GLN A 1 83 ? 7.990 -0.935 -20.096 1.00 92.25 83 GLN A N 1
ATOM 657 C CA . GLN A 1 83 ? 6.876 -0.107 -19.625 1.00 92.25 83 GLN A CA 1
ATOM 658 C C . GLN A 1 83 ? 5.742 -0.928 -19.007 1.00 92.25 83 GLN A C 1
ATOM 660 O O . GLN A 1 83 ? 5.257 -0.583 -17.929 1.00 92.25 83 GLN A O 1
ATOM 665 N N . VAL A 1 84 ? 5.329 -2.022 -19.656 1.00 91.88 84 VAL A N 1
ATOM 666 C CA . VAL A 1 84 ? 4.294 -2.922 -19.123 1.00 91.88 84 VAL A CA 1
ATOM 667 C C . VAL A 1 84 ? 4.733 -3.482 -17.781 1.00 91.88 84 VAL A C 1
ATOM 669 O O . VAL A 1 84 ? 3.962 -3.487 -16.823 1.00 91.88 84 VAL A O 1
ATOM 672 N N . HIS A 1 85 ? 5.986 -3.915 -17.690 1.00 90.88 85 HIS A N 1
ATOM 673 C CA . HIS A 1 85 ? 6.513 -4.465 -16.460 1.00 90.88 85 HIS A CA 1
ATOM 674 C C . HIS A 1 85 ? 6.596 -3.419 -15.338 1.00 90.88 85 HIS A C 1
ATOM 676 O O . HIS A 1 85 ? 6.194 -3.686 -14.203 1.00 90.88 85 HIS A O 1
ATOM 682 N N . PHE A 1 86 ? 7.054 -2.209 -15.659 1.00 89.88 86 PHE A N 1
ATOM 683 C CA . PHE A 1 86 ? 7.057 -1.086 -14.728 1.00 89.88 86 PHE A CA 1
ATOM 684 C C . PHE A 1 86 ? 5.645 -0.791 -14.206 1.00 89.88 86 PHE A C 1
ATOM 686 O O . PHE A 1 86 ? 5.442 -0.720 -12.993 1.00 89.88 86 PHE A O 1
ATOM 693 N N . LEU A 1 87 ? 4.656 -0.689 -15.100 1.00 92.25 87 LEU A N 1
ATOM 694 C CA . LEU A 1 87 ? 3.265 -0.431 -14.731 1.00 92.25 87 LEU A CA 1
ATOM 695 C C . LEU A 1 87 ? 2.693 -1.553 -13.860 1.00 92.25 87 LEU A C 1
ATOM 697 O O . LEU A 1 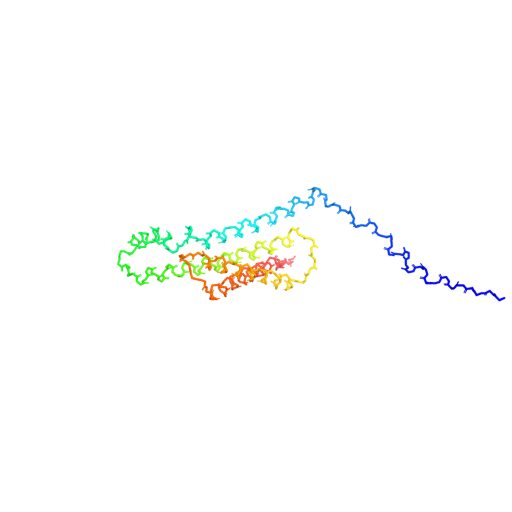87 ? 2.074 -1.273 -12.838 1.00 92.25 87 LEU A O 1
ATOM 701 N N . LEU A 1 88 ? 2.946 -2.812 -14.224 1.00 91.69 88 LEU A N 1
ATOM 702 C CA . LEU A 1 88 ? 2.500 -3.974 -13.460 1.00 91.69 88 LEU A CA 1
ATOM 703 C C . LEU A 1 88 ? 3.026 -3.931 -12.022 1.00 91.69 88 LEU A C 1
ATOM 705 O O . LEU A 1 88 ? 2.259 -4.159 -11.089 1.00 91.69 88 LEU A O 1
ATOM 709 N N . ARG A 1 89 ? 4.296 -3.553 -11.829 1.00 90.00 89 ARG A N 1
ATOM 710 C CA . ARG A 1 89 ? 4.869 -3.367 -10.490 1.00 90.00 89 ARG A CA 1
ATOM 711 C C . ARG A 1 89 ? 4.189 -2.232 -9.729 1.00 90.00 89 ARG A C 1
ATOM 713 O O . ARG A 1 89 ? 3.760 -2.450 -8.602 1.00 90.00 89 ARG A O 1
ATOM 720 N N . LYS A 1 90 ? 4.009 -1.054 -10.335 1.00 92.06 90 LYS A N 1
ATOM 721 C CA . LYS A 1 90 ? 3.319 0.066 -9.664 1.00 92.06 90 LYS A CA 1
ATOM 722 C C . LYS A 1 90 ? 1.871 -0.280 -9.292 1.00 92.06 90 LYS A C 1
ATOM 724 O O . LYS A 1 90 ? 1.395 0.109 -8.228 1.00 92.06 90 LYS A O 1
ATOM 729 N N . CYS A 1 91 ? 1.176 -1.046 -10.132 1.00 94.06 91 CYS A N 1
ATOM 730 C CA . CYS A 1 91 ? -0.162 -1.548 -9.830 1.00 94.06 91 CYS A CA 1
ATOM 731 C C . CYS A 1 91 ? -0.165 -2.586 -8.697 1.00 94.06 91 CYS A C 1
ATOM 733 O O . CYS A 1 91 ? -1.111 -2.594 -7.907 1.00 94.06 91 CYS A O 1
ATOM 735 N N . ALA A 1 92 ? 0.861 -3.438 -8.605 1.00 93.12 92 ALA A N 1
ATOM 736 C CA . ALA A 1 92 ? 1.007 -4.401 -7.514 1.00 93.12 92 ALA A CA 1
ATOM 737 C C . ALA A 1 92 ? 1.139 -3.679 -6.165 1.00 93.12 92 ALA A C 1
ATOM 739 O O . ALA A 1 92 ? 0.281 -3.877 -5.310 1.00 93.12 92 ALA A O 1
ATOM 740 N N . HIS A 1 93 ? 2.082 -2.740 -6.056 1.00 94.56 93 HIS A N 1
ATOM 741 C CA . HIS A 1 93 ? 2.274 -1.853 -4.899 1.00 94.56 93 HIS A CA 1
ATOM 742 C C . HIS A 1 93 ? 0.966 -1.163 -4.471 1.00 94.56 93 HIS A C 1
ATOM 744 O O . HIS A 1 93 ? 0.468 -1.325 -3.353 1.00 94.56 93 HIS A O 1
ATOM 750 N N . LEU A 1 94 ? 0.298 -0.492 -5.417 1.00 96.69 94 LEU A N 1
ATOM 751 C CA . LEU A 1 94 ? -0.994 0.151 -5.167 1.00 96.69 94 LEU A CA 1
ATOM 752 C C . LEU A 1 94 ? -2.040 -0.833 -4.596 1.00 96.69 94 LEU A C 1
ATOM 754 O O . LEU A 1 94 ? -2.790 -0.500 -3.674 1.00 96.69 94 LEU A O 1
ATOM 758 N N . THR A 1 95 ? -2.106 -2.047 -5.146 1.00 97.06 95 THR A N 1
ATOM 759 C CA . THR A 1 95 ? -3.098 -3.066 -4.770 1.00 97.06 95 THR A CA 1
ATOM 760 C C . THR A 1 95 ? -2.779 -3.709 -3.421 1.00 97.06 95 THR A C 1
ATOM 762 O O . THR A 1 95 ? -3.682 -3.916 -2.607 1.00 97.06 95 THR A O 1
ATOM 765 N N . GLU A 1 96 ? -1.508 -3.991 -3.150 1.00 97.00 96 GLU A N 1
ATOM 766 C CA . GLU A 1 96 ? -1.019 -4.583 -1.905 1.00 97.00 96 GLU A CA 1
ATOM 767 C C . GLU A 1 96 ? -1.390 -3.731 -0.694 1.00 97.00 96 GLU A C 1
ATOM 769 O O . GLU A 1 96 ? -1.985 -4.235 0.268 1.00 97.00 96 GLU A O 1
ATOM 774 N N . TYR A 1 97 ? -1.138 -2.424 -0.774 1.00 98.12 97 TYR A N 1
ATOM 775 C CA . TYR A 1 97 ? -1.461 -1.494 0.303 1.00 98.12 97 TYR A CA 1
ATOM 776 C C . TYR A 1 97 ? -2.952 -1.170 0.389 1.00 98.12 97 TYR A C 1
ATOM 778 O O . TYR A 1 97 ? -3.474 -0.976 1.494 1.00 98.12 97 TYR A O 1
ATOM 786 N N . ALA A 1 98 ? -3.684 -1.200 -0.731 1.00 98.25 98 ALA A N 1
ATOM 787 C CA . ALA A 1 98 ? -5.144 -1.145 -0.698 1.00 98.25 98 ALA A CA 1
ATOM 788 C C . ALA A 1 98 ? -5.723 -2.325 0.099 1.00 98.25 98 ALA A C 1
ATOM 790 O O . ALA A 1 98 ? -6.563 -2.124 0.981 1.00 98.25 98 ALA A O 1
ATOM 791 N N . ILE A 1 99 ? -5.247 -3.550 -0.155 1.00 98.31 99 ILE A N 1
ATOM 792 C CA . ILE A 1 99 ? -5.681 -4.751 0.569 1.00 98.31 99 ILE A CA 1
ATOM 793 C C . ILE A 1 99 ? -5.274 -4.671 2.044 1.00 98.31 99 ILE A C 1
ATOM 795 O O . ILE A 1 99 ? -6.121 -4.907 2.911 1.00 98.31 99 ILE A O 1
ATOM 799 N N . LEU A 1 100 ? -4.036 -4.270 2.355 1.00 98.31 100 LEU A N 1
ATOM 800 C CA . LEU A 1 100 ? -3.571 -4.106 3.736 1.00 98.31 100 LEU A CA 1
ATOM 801 C C . LEU A 1 100 ? -4.485 -3.162 4.530 1.00 98.31 100 LEU A C 1
ATOM 803 O O . LEU A 1 100 ? -4.935 -3.499 5.630 1.00 98.31 100 LEU A O 1
ATOM 807 N N . ALA A 1 101 ? -4.832 -2.011 3.952 1.00 98.06 101 ALA A N 1
ATOM 808 C CA . ALA A 1 101 ? -5.692 -1.032 4.602 1.00 98.06 101 ALA A CA 1
ATOM 809 C C . ALA A 1 101 ? -7.125 -1.558 4.821 1.00 98.06 101 ALA A C 1
ATOM 811 O O . ALA A 1 101 ? -7.732 -1.321 5.873 1.00 98.06 101 ALA A O 1
ATOM 812 N N . ILE A 1 102 ? -7.662 -2.333 3.870 1.00 97.75 102 ILE A N 1
ATOM 813 C CA . ILE A 1 102 ? -8.960 -3.018 4.003 1.00 97.75 102 ILE A CA 1
ATOM 814 C C . ILE A 1 102 ? -8.917 -4.047 5.144 1.00 97.75 102 ILE A C 1
ATOM 816 O O . ILE A 1 102 ? -9.842 -4.104 5.964 1.00 97.75 102 ILE A O 1
ATOM 820 N N . LEU A 1 103 ? -7.846 -4.841 5.231 1.00 97.50 103 LEU A N 1
ATOM 821 C CA . LEU A 1 103 ? -7.660 -5.851 6.275 1.00 97.50 103 LEU A CA 1
ATOM 822 C C . LEU A 1 103 ? -7.531 -5.216 7.663 1.00 97.50 103 LEU A C 1
ATOM 824 O O . LEU A 1 103 ? -8.214 -5.660 8.589 1.00 97.50 103 LEU A O 1
ATOM 828 N N . LEU A 1 104 ? -6.741 -4.147 7.797 1.00 97.12 104 LEU A N 1
ATOM 829 C CA . LEU A 1 104 ? -6.605 -3.377 9.038 1.00 97.12 104 LEU A CA 1
ATOM 830 C C . LEU A 1 104 ? -7.940 -2.766 9.470 1.00 97.12 104 LEU A C 1
ATOM 832 O O . LEU A 1 104 ? -8.343 -2.895 10.629 1.00 97.12 104 LEU A O 1
ATOM 836 N N . ARG A 1 105 ? -8.692 -2.173 8.534 1.00 95.31 105 ARG A N 1
ATOM 837 C CA . ARG A 1 105 ? -10.035 -1.659 8.825 1.00 95.31 105 ARG A CA 1
ATOM 838 C C . ARG A 1 105 ? -10.962 -2.764 9.316 1.00 95.31 105 ARG A C 1
ATOM 840 O O . ARG A 1 105 ? -11.668 -2.577 10.306 1.00 95.31 105 ARG A O 1
ATOM 847 N N . ARG A 1 106 ? -10.973 -3.918 8.644 1.00 94.44 106 ARG A N 1
ATOM 848 C CA . ARG A 1 106 ? -11.778 -5.076 9.053 1.00 94.44 106 ARG A CA 1
ATOM 849 C C . ARG A 1 106 ? -11.381 -5.558 10.451 1.00 94.44 106 ARG A C 1
ATOM 851 O O . ARG A 1 106 ? -12.270 -5.834 11.255 1.00 94.44 106 ARG A O 1
ATOM 858 N N . ALA A 1 107 ? -10.082 -5.641 10.737 1.00 93.88 107 ALA A N 1
ATOM 859 C CA . ALA A 1 107 ? -9.549 -6.061 12.029 1.00 93.88 107 ALA A CA 1
ATOM 860 C C . ALA A 1 107 ? -9.967 -5.117 13.162 1.00 93.88 107 ALA A C 1
ATOM 862 O O . ALA A 1 107 ? -10.465 -5.578 14.186 1.00 93.88 107 ALA A O 1
ATOM 863 N N . LEU A 1 108 ? -9.883 -3.802 12.951 1.00 92.12 108 LEU A N 1
ATOM 864 C CA . LEU A 1 108 ? -10.302 -2.821 13.952 1.00 92.12 108 LEU A CA 1
ATOM 865 C C . LEU A 1 108 ? -11.816 -2.836 14.184 1.00 92.12 108 LEU A C 1
ATOM 867 O O . LEU A 1 108 ? -12.250 -2.905 15.331 1.00 92.12 108 LEU A O 1
ATOM 871 N N . TYR A 1 109 ? -12.625 -2.838 13.121 1.00 89.62 109 TYR A N 1
ATOM 872 C CA . TYR A 1 109 ? -14.086 -2.748 13.248 1.00 89.62 109 TYR A CA 1
ATOM 873 C C . TYR A 1 109 ? -14.756 -4.036 13.735 1.00 89.62 109 TYR A C 1
ATOM 875 O O . TYR A 1 109 ? -15.816 -3.962 14.351 1.00 89.62 109 TYR A O 1
ATOM 883 N N . ARG A 1 110 ? -14.205 -5.214 13.409 1.00 87.69 110 ARG A N 1
ATOM 884 C CA . ARG A 1 110 ? -14.816 -6.511 13.766 1.00 87.69 110 ARG A CA 1
ATOM 885 C C . ARG A 1 110 ? -14.046 -7.288 14.827 1.00 87.69 110 ARG A C 1
ATOM 887 O O . ARG A 1 110 ? -14.625 -8.154 15.474 1.00 87.69 110 ARG A O 1
ATOM 894 N N . GLY A 1 111 ? -12.754 -7.019 14.978 1.00 85.06 111 GLY A N 1
ATOM 895 C CA . GLY A 1 111 ? -11.889 -7.685 15.947 1.00 85.06 111 GLY A CA 1
ATOM 896 C C . GLY A 1 111 ? -11.778 -6.949 17.275 1.00 85.06 111 GLY A C 1
ATOM 897 O O . GLY A 1 111 ? -11.297 -7.545 18.229 1.00 85.06 111 GLY A O 1
ATOM 898 N N . THR A 1 112 ? -12.214 -5.690 17.376 1.00 84.44 112 THR A N 1
ATOM 899 C CA . THR A 1 112 ? -12.100 -4.903 18.612 1.00 84.44 112 THR A CA 1
ATOM 900 C C . THR A 1 112 ? -13.420 -4.232 18.985 1.00 84.44 112 THR A C 1
ATOM 902 O O . THR A 1 112 ? -14.279 -4.020 18.135 1.00 84.44 112 THR A O 1
ATOM 905 N N . ASN A 1 113 ? -13.561 -3.856 20.258 1.00 84.31 113 ASN A N 1
ATOM 906 C CA . ASN A 1 113 ? -14.686 -3.053 20.752 1.00 84.31 113 ASN A CA 1
ATOM 907 C C . ASN A 1 113 ? -14.348 -1.551 20.815 1.00 84.31 113 ASN A C 1
ATOM 909 O O . ASN A 1 113 ? -14.992 -0.799 21.551 1.00 84.31 113 ASN A O 1
ATOM 913 N N . LEU A 1 114 ? -13.310 -1.111 20.093 1.00 86.12 114 LEU A N 1
ATOM 914 C CA . LEU A 1 114 ? -12.870 0.280 20.103 1.00 86.12 114 LEU A CA 1
ATOM 915 C C . LEU A 1 114 ? -13.949 1.183 19.496 1.00 86.12 114 LEU A C 1
ATOM 917 O O . LEU A 1 114 ? -14.493 0.907 18.426 1.00 86.12 114 LEU A O 1
ATOM 921 N N . ARG A 1 115 ? -14.243 2.294 20.175 1.00 86.88 115 ARG A N 1
ATOM 922 C CA . ARG A 1 115 ? -15.196 3.308 19.716 1.00 86.88 115 ARG A CA 1
ATOM 923 C C . ARG A 1 115 ? -14.438 4.583 19.378 1.00 86.88 115 ARG A C 1
ATOM 925 O O . ARG A 1 115 ? -13.964 5.276 20.269 1.00 86.88 115 ARG A O 1
ATOM 932 N N . ALA A 1 116 ? -14.345 4.894 18.091 1.00 89.00 116 ALA A N 1
ATOM 933 C CA . ALA A 1 116 ? -13.777 6.141 17.595 1.00 89.00 116 ALA A CA 1
ATOM 934 C C . ALA A 1 116 ? -14.585 6.651 16.397 1.00 89.00 116 ALA A C 1
ATOM 936 O O . ALA A 1 116 ? -15.342 5.905 15.768 1.00 89.00 116 ALA A O 1
ATOM 937 N N . LYS A 1 117 ? -14.427 7.939 16.071 1.00 90.69 117 LYS A N 1
ATOM 938 C CA . LYS A 1 117 ? -15.039 8.514 14.866 1.00 90.69 117 LYS A CA 1
ATOM 939 C C . LYS A 1 117 ? -14.441 7.832 13.620 1.00 90.69 117 LYS A C 1
ATOM 941 O O . LYS A 1 117 ? -13.235 7.584 13.603 1.00 90.69 117 LYS A O 1
ATOM 946 N N . PRO A 1 118 ? -15.220 7.577 12.549 1.00 89.50 118 PRO A N 1
ATOM 947 C CA . PRO A 1 118 ? -14.718 6.881 11.360 1.00 89.50 118 PRO A CA 1
ATOM 948 C C . PRO A 1 118 ? -13.466 7.505 10.729 1.00 89.50 118 PRO A C 1
ATOM 950 O O . PRO A 1 118 ? -12.610 6.774 10.241 1.00 89.50 118 PRO A O 1
ATOM 953 N N . TRP A 1 119 ? -13.336 8.836 10.776 1.00 92.44 119 TRP A N 1
ATOM 954 C CA . TRP A 1 119 ? -12.162 9.544 10.260 1.00 92.44 119 TRP A CA 1
ATOM 955 C C . TRP A 1 119 ? -10.899 9.297 11.100 1.00 92.44 119 TRP A C 1
ATOM 957 O O . TRP A 1 119 ? -9.810 9.254 10.541 1.00 92.44 119 TRP A O 1
ATOM 967 N N . VAL A 1 120 ? -11.030 9.072 12.414 1.00 94.12 120 VAL A N 1
ATOM 968 C CA . VAL A 1 120 ? -9.890 8.754 13.292 1.00 94.12 120 VAL A CA 1
ATOM 969 C C . VAL A 1 120 ? -9.325 7.391 12.914 1.00 94.12 120 VAL A C 1
ATOM 971 O O . VAL A 1 120 ? -8.122 7.259 12.720 1.00 94.12 120 VAL A O 1
ATOM 974 N N . PHE A 1 121 ? -10.194 6.390 12.730 1.00 93.88 121 PHE A N 1
ATOM 975 C CA . PHE A 1 121 ? -9.756 5.082 12.239 1.00 93.88 121 PHE A CA 1
ATOM 976 C C . PHE A 1 121 ? -9.142 5.171 10.844 1.00 93.88 121 PHE A C 1
ATOM 978 O O . PHE A 1 121 ? -8.139 4.517 10.593 1.00 93.88 121 PHE A O 1
ATOM 985 N N . PHE A 1 122 ? -9.716 5.983 9.953 1.00 96.00 122 PHE A N 1
ATOM 986 C CA . PHE A 1 122 ? -9.154 6.200 8.622 1.00 96.00 122 PHE A CA 1
ATOM 987 C C . PHE A 1 122 ? -7.712 6.716 8.705 1.00 96.00 122 PHE A C 1
ATOM 989 O O . PHE A 1 122 ? -6.819 6.090 8.145 1.00 96.00 122 PHE A O 1
ATOM 996 N N . MET A 1 123 ? -7.482 7.804 9.447 1.00 97.38 123 MET A N 1
ATOM 997 C CA . MET A 1 123 ? -6.154 8.413 9.572 1.00 97.38 123 MET A CA 1
ATOM 998 C C . MET A 1 123 ? -5.160 7.491 10.275 1.00 97.38 123 MET A C 1
ATOM 1000 O O . MET A 1 123 ? -4.030 7.364 9.820 1.00 97.38 123 MET A O 1
ATOM 1004 N N . ALA A 1 124 ? -5.587 6.791 11.331 1.00 96.75 124 ALA A N 1
ATOM 1005 C CA . ALA A 1 124 ? -4.732 5.841 12.035 1.00 96.75 124 ALA A CA 1
ATOM 1006 C C . ALA A 1 124 ? -4.291 4.680 11.128 1.00 96.75 124 ALA A C 1
ATOM 1008 O O . ALA A 1 124 ? -3.110 4.354 11.083 1.00 96.75 124 ALA A O 1
ATOM 1009 N N . ILE A 1 125 ? -5.218 4.074 10.376 1.00 97.56 125 ILE A N 1
ATOM 1010 C CA . ILE A 1 125 ? -4.886 2.975 9.457 1.00 97.56 125 ILE A CA 1
ATOM 1011 C C . ILE A 1 125 ? -3.986 3.472 8.327 1.00 97.56 125 ILE A C 1
ATOM 1013 O O . ILE A 1 125 ? -3.011 2.806 7.996 1.00 97.56 125 ILE A O 1
ATOM 1017 N N . TRP A 1 126 ? -4.302 4.631 7.748 1.00 98.06 126 TRP A N 1
ATOM 1018 C CA . TRP A 1 126 ? -3.519 5.217 6.665 1.00 98.06 126 TRP A CA 1
ATOM 1019 C C . TRP A 1 126 ? -2.083 5.524 7.104 1.00 98.06 126 TRP A C 1
ATOM 1021 O O . TRP A 1 126 ? -1.140 5.149 6.414 1.00 98.06 126 TRP A O 1
ATOM 1031 N N . PHE A 1 127 ? -1.907 6.091 8.301 1.00 98.06 127 PHE A N 1
ATOM 1032 C CA . PHE A 1 127 ? -0.590 6.329 8.891 1.00 98.06 127 PHE A CA 1
ATOM 1033 C C . PHE A 1 127 ? 0.183 5.028 9.145 1.00 98.06 127 PHE A C 1
ATOM 1035 O O . PHE A 1 127 ? 1.355 4.930 8.794 1.00 98.06 127 PHE A O 1
ATOM 1042 N N . VAL A 1 128 ? -0.479 3.998 9.687 1.00 97.88 128 VAL A N 1
ATOM 1043 C CA . VAL A 1 128 ? 0.132 2.670 9.871 1.00 97.88 128 VAL A CA 1
ATOM 1044 C C . VAL A 1 128 ? 0.573 2.071 8.532 1.00 97.88 128 VAL A C 1
ATOM 1046 O O . VAL A 1 128 ? 1.672 1.535 8.446 1.00 97.88 128 VAL A O 1
ATOM 1049 N N . CYS A 1 129 ? -0.236 2.197 7.477 1.00 97.88 129 CYS A N 1
ATOM 1050 C CA . CYS A 1 129 ? 0.158 1.760 6.136 1.00 97.88 129 CYS A CA 1
ATOM 1051 C C . CYS A 1 129 ? 1.373 2.542 5.620 1.00 97.88 129 CYS A C 1
ATOM 1053 O O . CYS A 1 129 ? 2.250 1.936 5.023 1.00 97.88 129 CYS A O 1
ATOM 1055 N N . GLY A 1 130 ? 1.467 3.847 5.899 1.00 97.62 130 GLY A N 1
ATOM 1056 C CA . GLY A 1 130 ? 2.643 4.651 5.555 1.00 97.62 130 GLY A CA 1
ATOM 1057 C C . GLY A 1 130 ? 3.922 4.211 6.272 1.00 97.62 130 GLY A C 1
ATOM 1058 O O . GLY A 1 130 ? 4.986 4.202 5.662 1.00 97.62 130 GLY A O 1
ATOM 1059 N N . ILE A 1 131 ? 3.825 3.769 7.532 1.00 97.75 131 ILE A N 1
ATOM 1060 C CA . ILE A 1 131 ? 4.962 3.156 8.240 1.00 97.75 131 ILE A CA 1
ATOM 1061 C C . ILE A 1 131 ? 5.385 1.854 7.552 1.00 97.75 131 ILE A C 1
ATOM 1063 O O . ILE A 1 131 ? 6.580 1.634 7.358 1.00 97.75 131 ILE A O 1
ATOM 1067 N N . PHE A 1 132 ? 4.431 0.999 7.169 1.00 97.31 132 PHE A N 1
ATOM 1068 C CA . PHE A 1 132 ? 4.747 -0.226 6.429 1.00 97.31 132 PHE A CA 1
ATOM 1069 C C . PHE A 1 132 ? 5.352 0.067 5.052 1.00 97.31 132 PHE A C 1
ATOM 1071 O O . PHE A 1 132 ? 6.344 -0.565 4.724 1.00 97.31 132 PHE A O 1
ATOM 1078 N N . ALA A 1 133 ? 4.855 1.072 4.326 1.00 96.69 133 ALA A N 1
ATOM 1079 C CA . ALA A 1 133 ? 5.414 1.518 3.046 1.00 96.69 133 ALA A CA 1
ATOM 1080 C C . ALA A 1 133 ? 6.870 1.971 3.183 1.00 96.69 133 ALA A C 1
ATOM 1082 O O . ALA A 1 133 ? 7.752 1.510 2.465 1.00 96.69 133 ALA A O 1
ATOM 1083 N N . ALA A 1 134 ? 7.156 2.813 4.179 1.00 96.19 134 ALA A N 1
ATOM 1084 C CA . ALA A 1 134 ? 8.525 3.225 4.465 1.00 96.19 134 ALA A CA 1
ATOM 1085 C C . ALA A 1 134 ? 9.418 2.046 4.900 1.00 96.19 134 ALA A C 1
ATOM 1087 O O . ALA A 1 134 ? 10.590 1.992 4.534 1.00 96.19 134 ALA A O 1
ATOM 1088 N N . SER A 1 135 ? 8.872 1.097 5.670 1.00 95.50 135 SER A N 1
ATOM 1089 C CA . SER A 1 135 ? 9.605 -0.103 6.102 1.00 95.50 135 SER A CA 1
ATOM 1090 C C . SER A 1 135 ? 9.900 -1.047 4.939 1.00 95.50 135 SER A C 1
ATOM 1092 O O . SER A 1 135 ? 10.956 -1.673 4.922 1.00 95.50 135 SER A O 1
ATOM 1094 N N . ASP A 1 136 ? 8.984 -1.151 3.980 1.00 93.00 136 ASP A N 1
ATOM 1095 C CA . ASP A 1 136 ? 9.150 -1.979 2.793 1.00 93.00 136 ASP A CA 1
ATOM 1096 C C . ASP A 1 136 ? 10.238 -1.426 1.871 1.00 93.00 136 ASP A C 1
ATOM 1098 O O . ASP A 1 136 ? 11.155 -2.149 1.495 1.00 93.00 136 ASP A O 1
ATOM 1102 N N . GLU A 1 137 ? 10.227 -0.120 1.609 1.00 93.69 137 GLU A N 1
ATOM 1103 C CA . GLU A 1 137 ? 11.284 0.541 0.837 1.00 93.69 137 GLU A CA 1
ATOM 1104 C C . GLU A 1 137 ? 12.646 0.483 1.538 1.00 93.69 137 GLU A C 1
ATOM 1106 O O . GLU A 1 137 ? 13.685 0.270 0.907 1.00 93.69 137 GLU A O 1
ATOM 1111 N N . PHE A 1 138 ? 12.653 0.580 2.869 1.00 93.19 138 PHE A N 1
ATOM 1112 C CA . PHE A 1 138 ? 13.855 0.329 3.654 1.00 93.19 138 PHE A CA 1
ATOM 1113 C C . PHE A 1 138 ? 14.342 -1.117 3.496 1.00 93.19 138 PHE A C 1
ATOM 1115 O O . PHE A 1 138 ? 15.532 -1.333 3.282 1.00 93.19 138 PHE A O 1
ATOM 1122 N N . HIS A 1 139 ? 13.453 -2.111 3.530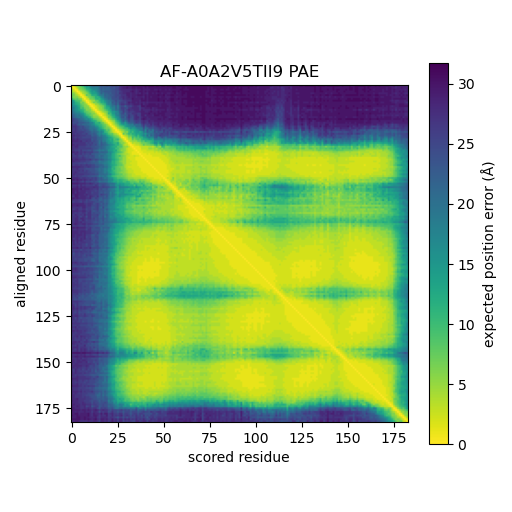 1.00 91.44 139 HIS A N 1
ATOM 1123 C CA . HIS A 1 139 ? 13.811 -3.505 3.271 1.00 91.44 139 HIS A CA 1
ATOM 1124 C C . HIS A 1 139 ? 14.358 -3.710 1.847 1.00 91.44 139 HIS A C 1
ATOM 1126 O O . HIS A 1 139 ? 15.394 -4.353 1.679 1.00 91.44 139 HIS A O 1
ATOM 1132 N N . GLN A 1 140 ? 13.727 -3.105 0.835 1.00 89.06 140 GLN A N 1
ATOM 1133 C CA . GLN A 1 140 ? 14.190 -3.151 -0.554 1.00 89.06 140 GLN A CA 1
ATOM 1134 C C . GLN A 1 140 ? 15.584 -2.544 -0.733 1.00 89.06 140 GLN A C 1
ATOM 1136 O O . GLN A 1 140 ? 16.329 -3.004 -1.595 1.00 89.06 140 GLN A O 1
ATOM 1141 N N . SER A 1 141 ? 15.982 -1.574 0.098 1.00 90.25 141 SER A N 1
ATOM 1142 C CA . SER A 1 141 ? 17.336 -1.000 0.051 1.00 90.25 141 SER A CA 1
ATOM 1143 C C . SER A 1 141 ? 18.452 -2.017 0.345 1.00 90.25 141 SER A C 1
ATOM 1145 O O . SER A 1 141 ? 19.598 -1.794 -0.043 1.00 90.25 141 SER A O 1
ATOM 1147 N N . PHE A 1 142 ? 18.124 -3.155 0.971 1.00 89.88 142 PHE A N 1
ATOM 1148 C CA . PHE A 1 142 ? 19.055 -4.262 1.212 1.00 89.88 142 PHE A CA 1
ATOM 1149 C C . PHE A 1 142 ? 19.038 -5.330 0.110 1.00 89.88 142 PHE A C 1
ATOM 1151 O O . PHE A 1 142 ? 19.808 -6.287 0.182 1.00 89.88 142 PHE A O 1
ATOM 1158 N N . VAL A 1 143 ? 18.169 -5.200 -0.896 1.00 86.69 143 VAL A N 1
ATOM 1159 C CA . VAL A 1 143 ? 18.019 -6.170 -1.985 1.00 86.69 143 VAL A CA 1
ATOM 1160 C C . VAL A 1 143 ? 18.775 -5.659 -3.220 1.00 86.69 143 VAL A C 1
ATOM 1162 O O . VAL A 1 143 ? 18.336 -4.685 -3.827 1.00 86.69 143 VAL A O 1
ATOM 1165 N N . PRO A 1 144 ? 19.873 -6.311 -3.658 1.00 83.56 144 PRO A N 1
ATOM 1166 C CA . PRO A 1 144 ? 20.721 -5.795 -4.742 1.00 83.56 144 PRO A CA 1
ATOM 1167 C C . PRO A 1 144 ? 20.011 -5.597 -6.089 1.00 83.56 144 PRO A C 1
ATOM 1169 O O . PRO A 1 144 ? 20.420 -4.761 -6.889 1.00 83.56 144 PRO A O 1
ATOM 1172 N N . SER A 1 145 ? 18.946 -6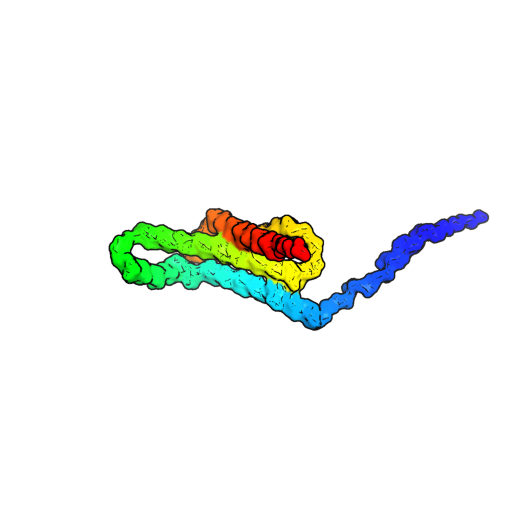.359 -6.350 1.00 79.81 145 SER A N 1
ATOM 1173 C CA . SER A 1 145 ? 18.148 -6.284 -7.581 1.00 79.81 145 SER A CA 1
ATOM 1174 C C . SER A 1 145 ? 17.051 -5.206 -7.546 1.00 79.81 145 SER A C 1
ATOM 1176 O O . SER A 1 145 ? 16.268 -5.085 -8.496 1.00 79.81 145 SER A O 1
ATOM 1178 N N . ARG A 1 146 ? 16.950 -4.434 -6.453 1.00 81.38 146 ARG A N 1
ATOM 1179 C CA . ARG A 1 146 ? 15.921 -3.409 -6.236 1.00 81.38 146 ARG A CA 1
ATOM 1180 C C . ARG A 1 146 ? 16.550 -2.041 -6.003 1.00 81.38 146 ARG A C 1
ATOM 1182 O O . ARG A 1 146 ? 17.663 -1.902 -5.514 1.00 81.38 146 ARG A O 1
ATOM 1189 N N . THR A 1 147 ? 15.788 -1.013 -6.351 1.00 82.44 147 THR A N 1
ATOM 1190 C CA . THR A 1 147 ? 16.135 0.385 -6.099 1.00 82.44 147 THR A CA 1
ATOM 1191 C C . THR A 1 147 ? 15.032 0.993 -5.261 1.00 82.44 147 THR A C 1
ATOM 1193 O O . THR A 1 147 ? 13.912 1.124 -5.760 1.00 82.44 147 THR A O 1
ATOM 1196 N N . ALA A 1 148 ? 15.354 1.370 -4.026 1.00 84.19 148 ALA A N 1
ATOM 1197 C CA . ALA A 1 148 ? 14.399 2.056 -3.174 1.00 84.19 148 ALA A CA 1
ATOM 1198 C C . ALA A 1 148 ? 14.012 3.415 -3.790 1.00 84.19 148 ALA A C 1
ATOM 1200 O O . ALA A 1 148 ? 14.867 4.157 -4.287 1.00 84.19 148 ALA A O 1
ATOM 1201 N N . SER A 1 149 ? 12.725 3.747 -3.777 1.00 89.38 149 SER A N 1
ATOM 1202 C CA . SER A 1 149 ? 12.161 4.955 -4.358 1.00 89.38 149 SER A CA 1
ATOM 1203 C C . SER A 1 149 ? 11.096 5.566 -3.458 1.00 89.38 149 SER A C 1
ATOM 1205 O O . SER A 1 149 ? 10.091 4.951 -3.117 1.00 89.38 149 SER A O 1
ATOM 1207 N N . LEU A 1 150 ? 11.231 6.866 -3.186 1.00 91.50 150 LEU A N 1
ATOM 1208 C CA . LEU A 1 150 ? 10.170 7.637 -2.529 1.00 91.50 150 LEU A CA 1
ATOM 1209 C C . LEU A 1 150 ? 8.851 7.606 -3.317 1.00 91.50 150 LEU A C 1
ATOM 1211 O O . LEU A 1 150 ? 7.780 7.721 -2.728 1.00 91.50 150 LEU A O 1
ATOM 1215 N N . ASN A 1 151 ? 8.915 7.422 -4.638 1.00 91.69 151 ASN A N 1
ATOM 1216 C CA . ASN A 1 151 ? 7.718 7.298 -5.462 1.00 91.69 151 ASN A CA 1
ATOM 1217 C C . ASN A 1 151 ? 6.936 6.017 -5.153 1.00 91.69 151 ASN A C 1
ATOM 1219 O O . ASN A 1 151 ? 5.712 6.038 -5.254 1.00 91.69 151 ASN A O 1
ATOM 1223 N N . ASP A 1 152 ? 7.608 4.929 -4.767 1.00 91.81 152 ASP A N 1
ATOM 1224 C CA . ASP A 1 152 ? 6.940 3.690 -4.359 1.00 91.81 152 ASP A CA 1
ATOM 1225 C C . ASP A 1 152 ? 6.203 3.884 -3.029 1.00 91.81 152 ASP A C 1
ATOM 1227 O O . ASP A 1 152 ? 5.004 3.617 -2.971 1.00 91.81 152 ASP A O 1
ATOM 1231 N N . VAL A 1 153 ? 6.817 4.557 -2.043 1.00 95.88 153 VAL A N 1
ATOM 1232 C CA . VAL A 1 153 ? 6.125 4.950 -0.795 1.00 95.88 153 VAL A CA 1
ATOM 1233 C C . VAL A 1 153 ? 4.851 5.757 -1.077 1.00 95.88 153 VAL A C 1
ATOM 1235 O O . VAL A 1 153 ? 3.807 5.532 -0.462 1.00 95.88 153 VAL A O 1
ATOM 1238 N N . LEU A 1 154 ? 4.906 6.718 -2.006 1.00 96.69 154 LEU A N 1
ATOM 1239 C CA . LEU A 1 154 ? 3.737 7.533 -2.355 1.00 96.69 154 LEU A CA 1
ATOM 1240 C C . LEU A 1 154 ? 2.634 6.708 -3.028 1.00 96.69 154 LEU A C 1
ATOM 1242 O O . LEU A 1 154 ? 1.449 6.937 -2.763 1.00 96.69 154 LEU A O 1
ATOM 1246 N N . ILE A 1 155 ? 3.002 5.753 -3.883 1.00 96.31 155 ILE A N 1
ATOM 1247 C CA . ILE A 1 155 ? 2.058 4.847 -4.545 1.00 96.31 155 ILE A CA 1
ATOM 1248 C C . ILE A 1 155 ? 1.403 3.925 -3.516 1.00 96.31 155 ILE A C 1
ATOM 1250 O O . ILE A 1 155 ? 0.177 3.813 -3.503 1.00 96.31 155 ILE A O 1
ATOM 1254 N N . ASP A 1 156 ? 2.177 3.361 -2.598 1.00 97.12 156 ASP A N 1
ATOM 1255 C CA . ASP A 1 156 ? 1.699 2.503 -1.514 1.00 97.12 156 ASP A CA 1
ATOM 1256 C C . ASP A 1 156 ? 0.692 3.236 -0.616 1.00 97.12 156 ASP A C 1
ATOM 1258 O O . ASP A 1 156 ? -0.436 2.784 -0.384 1.00 97.12 156 ASP A O 1
ATOM 1262 N N . ILE A 1 157 ? 1.048 4.443 -0.170 1.00 97.62 157 ILE A N 1
ATOM 1263 C CA . ILE A 1 157 ? 0.183 5.298 0.652 1.00 97.62 157 ILE A CA 1
ATOM 1264 C C . ILE A 1 157 ? -1.091 5.704 -0.111 1.00 97.62 157 ILE A C 1
ATOM 1266 O O . ILE A 1 157 ? -2.175 5.787 0.485 1.00 97.62 157 ILE A O 1
ATOM 1270 N N . SER A 1 158 ? -0.993 5.922 -1.426 1.00 98.12 158 SER A N 1
ATOM 1271 C CA . SER A 1 158 ? -2.154 6.180 -2.289 1.00 98.12 158 SER A CA 1
ATOM 1272 C C . SER A 1 158 ? -3.057 4.949 -2.393 1.00 98.12 158 SER A C 1
ATOM 1274 O O . SER A 1 158 ? -4.279 5.066 -2.290 1.00 98.12 158 SER A O 1
ATOM 1276 N N . GLY A 1 159 ? -2.474 3.756 -2.510 1.00 97.81 159 GLY A N 1
ATOM 1277 C CA . GLY A 1 159 ? -3.188 2.481 -2.509 1.00 97.81 159 GLY A CA 1
ATOM 1278 C C . GLY A 1 159 ? -3.985 2.278 -1.226 1.00 97.81 159 GLY A C 1
ATOM 1279 O O . GLY A 1 159 ? -5.197 2.037 -1.265 1.00 97.81 159 GLY A O 1
ATOM 1280 N N . ALA A 1 160 ? -3.343 2.495 -0.075 1.00 98.12 160 ALA A N 1
ATOM 1281 C CA . ALA A 1 160 ? -4.001 2.454 1.229 1.00 98.12 160 ALA A CA 1
ATOM 1282 C C . ALA A 1 160 ? -5.177 3.444 1.318 1.00 98.12 160 ALA A C 1
ATOM 1284 O O . ALA A 1 160 ? -6.260 3.089 1.798 1.00 98.12 160 ALA A O 1
ATOM 1285 N N . PHE A 1 161 ? -4.999 4.670 0.814 1.00 98.31 161 PHE A N 1
ATOM 1286 C CA . PHE A 1 161 ? -6.068 5.666 0.751 1.00 98.31 161 PHE A CA 1
ATOM 1287 C C . PHE A 1 161 ? -7.257 5.171 -0.087 1.00 98.31 161 PHE A C 1
ATOM 1289 O O . PHE A 1 161 ? -8.398 5.204 0.389 1.00 98.31 161 PHE A O 1
ATOM 1296 N N . PHE A 1 162 ? -7.011 4.659 -1.299 1.00 97.94 162 PHE A N 1
ATOM 1297 C CA . PHE A 1 162 ? -8.063 4.134 -2.175 1.00 97.94 162 PHE A CA 1
ATOM 1298 C C . PHE A 1 162 ? -8.805 2.949 -1.551 1.00 97.94 162 PHE A C 1
ATOM 1300 O O . PHE A 1 162 ? -10.039 2.930 -1.564 1.00 97.94 162 PHE A O 1
ATOM 1307 N N . GLY A 1 163 ? -8.093 2.000 -0.935 1.00 97.25 163 GLY A N 1
ATOM 1308 C CA . GLY A 1 163 ? -8.705 0.861 -0.243 1.00 97.25 163 GLY A CA 1
ATOM 1309 C C . GLY A 1 163 ? -9.646 1.295 0.889 1.00 97.25 163 GLY A C 1
ATOM 1310 O O . GLY A 1 163 ? -10.774 0.797 1.020 1.00 97.25 163 GLY A O 1
ATOM 1311 N N . LEU A 1 164 ? -9.235 2.289 1.682 1.00 96.94 164 LEU A N 1
ATOM 1312 C CA . LEU A 1 164 ? -10.072 2.848 2.744 1.00 96.94 164 LEU A CA 1
ATOM 1313 C C . LEU A 1 164 ? -11.273 3.629 2.201 1.00 96.94 164 LEU A C 1
ATOM 1315 O O . LEU A 1 164 ? -12.384 3.473 2.727 1.00 96.94 164 LEU A O 1
ATOM 1319 N N . ALA A 1 165 ? -11.067 4.449 1.167 1.00 95.69 165 ALA A N 1
ATOM 1320 C CA . ALA A 1 165 ? -12.120 5.220 0.512 1.00 95.69 165 ALA A CA 1
ATOM 1321 C C . ALA A 1 165 ? -13.191 4.293 -0.078 1.00 95.69 165 ALA A C 1
ATOM 1323 O O . ALA A 1 165 ? -14.383 4.483 0.186 1.00 95.69 165 ALA A O 1
ATOM 1324 N N . LEU A 1 166 ? -12.776 3.221 -0.761 1.00 95.12 166 LEU A N 1
ATOM 1325 C CA . LEU A 1 166 ? -13.666 2.185 -1.281 1.00 95.12 166 LEU A CA 1
ATOM 1326 C C . LEU A 1 166 ? -14.544 1.599 -0.168 1.00 95.12 166 LEU A C 1
ATOM 1328 O O . LEU A 1 166 ? -15.769 1.546 -0.288 1.00 95.12 166 LEU A O 1
ATOM 1332 N N . CYS A 1 167 ? -13.947 1.249 0.972 1.00 93.00 167 CYS A N 1
ATOM 1333 C CA . CYS A 1 167 ? -14.697 0.729 2.111 1.00 93.00 167 CYS A CA 1
ATOM 1334 C C . CYS A 1 167 ? -15.683 1.749 2.709 1.00 93.00 167 CYS A C 1
ATOM 1336 O O . CYS A 1 167 ? -16.695 1.361 3.298 1.00 93.00 167 CYS A O 1
ATOM 1338 N N . LEU A 1 168 ? -15.402 3.056 2.640 1.00 90.81 168 LEU A N 1
ATOM 1339 C CA . LEU A 1 168 ? -16.349 4.091 3.073 1.00 90.81 168 LEU A CA 1
ATOM 1340 C C . LEU A 1 168 ? -17.533 4.193 2.108 1.00 90.81 168 LEU A C 1
ATOM 1342 O O . LEU A 1 168 ? -18.674 4.241 2.565 1.00 90.81 168 LEU A O 1
ATOM 1346 N N . VAL A 1 169 ? -17.277 4.184 0.798 1.00 91.12 169 VAL A N 1
ATOM 1347 C CA . VAL A 1 169 ? -18.322 4.242 -0.235 1.00 91.12 169 VAL A CA 1
ATOM 1348 C C . VAL A 1 169 ? -19.251 3.032 -0.135 1.00 91.12 169 VAL A C 1
ATOM 1350 O O . VAL A 1 169 ? -20.470 3.199 -0.076 1.00 91.12 169 VAL A O 1
ATOM 1353 N N . VAL A 1 170 ? -18.693 1.823 -0.031 1.00 89.31 170 VAL A N 1
ATOM 1354 C CA . VAL A 1 170 ? -19.475 0.584 0.106 1.00 89.31 170 VAL A CA 1
ATOM 1355 C C . VAL A 1 170 ? -20.317 0.599 1.387 1.00 89.31 170 VAL A C 1
ATOM 1357 O O . VAL A 1 170 ? -21.509 0.301 1.344 1.00 89.31 170 VAL A O 1
ATOM 1360 N N . ALA A 1 171 ? -19.742 1.025 2.516 1.00 85.50 171 ALA A N 1
ATOM 1361 C CA . ALA A 1 171 ? -20.469 1.104 3.784 1.00 85.50 171 ALA A CA 1
ATOM 1362 C C . ALA A 1 171 ? -21.600 2.149 3.774 1.00 85.50 171 ALA A C 1
ATOM 1364 O O . ALA A 1 171 ? -22.602 1.963 4.462 1.00 85.50 171 ALA A O 1
ATOM 1365 N N . ARG A 1 172 ? -21.461 3.244 3.013 1.00 83.25 172 ARG A N 1
ATOM 1366 C CA . ARG A 1 172 ? -22.527 4.244 2.836 1.00 83.25 172 ARG A CA 1
ATOM 1367 C C . ARG A 1 172 ? -23.682 3.690 2.004 1.00 83.25 172 ARG A C 1
ATOM 1369 O O . ARG A 1 172 ? -24.824 3.837 2.421 1.00 83.25 172 ARG A O 1
ATOM 1376 N N . LYS A 1 173 ? -23.390 3.003 0.892 1.00 79.88 173 LYS A N 1
ATOM 1377 C CA . LYS A 1 173 ? -24.418 2.386 0.030 1.00 79.88 173 LYS A CA 1
ATOM 1378 C C . LYS A 1 173 ? -25.267 1.353 0.776 1.00 79.88 173 LYS A C 1
ATOM 1380 O O . LYS A 1 173 ? -26.471 1.297 0.575 1.00 79.88 173 LYS A O 1
ATOM 1385 N N . GLN A 1 174 ? -24.663 0.588 1.684 1.00 76.50 174 GLN A N 1
ATOM 1386 C CA . GLN A 1 174 ? -25.375 -0.406 2.502 1.00 76.50 174 GLN A CA 1
ATOM 1387 C C . GLN A 1 174 ? -26.288 0.204 3.582 1.00 76.50 174 GLN A C 1
ATOM 1389 O O . GLN A 1 174 ? -27.082 -0.515 4.178 1.00 76.50 174 GLN A O 1
ATOM 1394 N N . ARG A 1 175 ? -26.172 1.510 3.864 1.00 69.12 175 ARG A N 1
ATOM 1395 C CA . ARG A 1 175 ? -26.996 2.219 4.858 1.00 69.12 175 ARG A CA 1
ATOM 1396 C C . ARG A 1 175 ? -28.163 2.993 4.249 1.00 69.12 175 ARG A C 1
ATOM 1398 O O . ARG A 1 175 ? -28.950 3.551 5.006 1.00 69.12 175 ARG A O 1
ATOM 1405 N N . SER A 1 176 ? -28.277 3.060 2.922 1.00 54.97 176 SER A N 1
ATOM 1406 C CA . SER A 1 176 ? -29.421 3.693 2.265 1.00 54.97 176 SER A CA 1
ATOM 1407 C C . SER A 1 176 ? -30.673 2.830 2.492 1.00 54.97 176 SER A C 1
ATOM 1409 O O . SER A 1 176 ? -30.690 1.687 2.035 1.00 54.97 176 SER A O 1
ATOM 1411 N N . PRO A 1 177 ? -31.698 3.319 3.216 1.00 56.94 177 PRO A N 1
ATOM 1412 C CA . PRO A 1 177 ? -32.884 2.528 3.512 1.00 56.94 177 PRO A CA 1
ATOM 1413 C C . PRO A 1 177 ? -33.666 2.261 2.223 1.00 56.94 177 PRO A C 1
ATOM 1415 O O . PRO A 1 177 ? -33.870 3.168 1.413 1.00 56.94 177 PRO A O 1
ATOM 1418 N N . VAL A 1 178 ? -34.123 1.017 2.049 1.00 63.31 178 VAL A N 1
ATOM 1419 C CA . VAL A 1 178 ? -35.181 0.681 1.090 1.00 63.31 178 VAL A CA 1
ATOM 1420 C C . VAL A 1 178 ? -36.360 1.595 1.411 1.00 63.31 178 VAL A C 1
ATOM 1422 O O . VAL A 1 178 ? -36.899 1.544 2.516 1.00 63.31 178 VAL A O 1
ATOM 1425 N N . ARG A 1 179 ? -36.722 2.477 0.476 1.00 63.16 179 ARG A N 1
ATOM 1426 C CA . ARG A 1 179 ? -37.915 3.317 0.584 1.00 63.16 179 ARG A CA 1
ATOM 1427 C C . ARG A 1 179 ? -39.117 2.369 0.566 1.00 63.16 179 ARG A C 1
ATOM 1429 O O . ARG A 1 179 ? -39.507 1.904 -0.499 1.00 63.16 179 ARG A O 1
ATOM 1436 N N . MET A 1 180 ? -39.641 2.013 1.739 1.00 59.75 180 MET A N 1
ATOM 1437 C CA . MET A 1 180 ? -40.931 1.335 1.824 1.00 59.75 180 MET A CA 1
ATOM 1438 C C . MET A 1 180 ? -41.980 2.346 1.374 1.00 59.75 180 MET A C 1
ATOM 1440 O O . MET A 1 180 ? -42.327 3.263 2.114 1.00 59.75 180 MET A O 1
ATOM 1444 N N . ASN A 1 181 ? -42.415 2.219 0.124 1.00 58.50 181 ASN A N 1
ATOM 1445 C CA . ASN A 1 181 ? -43.620 2.880 -0.342 1.00 58.50 181 ASN A CA 1
ATOM 1446 C C . ASN A 1 181 ? -44.788 2.213 0.392 1.00 58.50 181 ASN A C 1
ATOM 1448 O O . ASN A 1 181 ? -45.130 1.069 0.099 1.00 58.50 181 ASN A O 1
ATOM 1452 N N . SER A 1 182 ? -45.338 2.904 1.385 1.00 61.81 182 SER A N 1
ATOM 1453 C CA . SER A 1 182 ? -46.626 2.569 1.982 1.00 61.81 182 SER A CA 1
ATOM 1454 C C . SER A 1 182 ? -47.721 2.862 0.956 1.00 61.81 182 SER A C 1
ATOM 1456 O O . SER A 1 182 ? -47.917 4.028 0.602 1.00 61.81 182 SER A O 1
ATOM 1458 N N . VAL A 1 183 ? -48.362 1.801 0.462 1.00 68.69 183 VAL A N 1
ATOM 1459 C CA . VAL A 1 183 ? -49.672 1.846 -0.207 1.00 68.69 183 VAL A CA 1
ATOM 1460 C C . VAL A 1 183 ? -50.750 1.811 0.866 1.00 68.69 183 VAL A C 1
ATOM 1462 O O . VAL A 1 183 ? -50.556 1.039 1.833 1.00 68.69 183 VAL A O 1
#